Protein AF-A0A1Q7RSQ2-F1 (afdb_monomer)

Mean predicted aligned error: 10.93 Å

Sequence (248 aa):
MRLFAAVIIIVTGVPRVAAAQTRDLDSADLAYFTLHDEAPLSCLLTYFPPLFIQHGIELKSFLRSKAFRQIRERFGDVRALDAVYVRSMQLTDNNTAVALLLSAIASFDHRVVGLKVPILRLYFPLSNESEAEFDRRVENLPSKLYSDTPPGGDHDKLEHFFGSAFLTVAFETEEGADRFGIFVEKGEDAFIVGGVSDERDLRADREGQRFGMALLEDNRRMPSEFLGTEKAPQAAPPDGEPACAGVW

Radius of gyration: 22.84 Å; Cα contacts (8 Å, |Δi|>4): 304; chains: 1; bounding box: 56×96×56 Å

Solvent-accessible surface area (backbone atoms only — not comparable to full-atom values): 14196 Å² total; per-residue (Å²): 143,81,87,83,84,84,84,84,81,82,82,80,80,75,83,78,75,77,74,77,77,83,71,83,73,51,83,75,55,43,68,32,76,51,80,77,77,82,56,52,81,72,24,66,54,46,75,40,66,70,51,41,55,50,44,40,54,51,52,39,50,46,44,49,30,71,65,45,41,50,45,28,74,74,62,34,32,46,52,33,46,28,34,50,49,36,49,27,23,65,69,23,44,46,28,60,50,61,14,25,46,44,46,12,68,54,39,57,68,57,61,58,49,40,42,45,52,102,90,51,76,46,74,45,74,70,56,90,62,55,71,73,55,46,52,46,25,50,76,46,48,51,25,62,58,46,96,81,46,54,99,88,43,43,39,60,35,44,28,34,18,26,39,30,15,19,42,13,48,70,59,75,29,70,70,54,24,52,57,46,50,56,47,50,54,52,38,28,58,69,26,30,71,82,48,68,97,48,74,63,44,58,49,24,27,52,30,11,32,54,46,16,54,47,38,77,78,38,80,80,68,54,58,48,82,36,58,63,69,72,73,78,78,75,74,72,76,73,95,78,74,82,80,77,84,76,87,128

Structure (mmCIF, N/CA/C/O backbone):
data_AF-A0A1Q7RSQ2-F1
#
_entry.id   AF-A0A1Q7RSQ2-F1
#
loop_
_atom_site.group_PDB
_atom_site.id
_atom_site.type_symbol
_atom_site.label_atom_id
_atom_site.label_alt_id
_atom_site.label_comp_id
_atom_site.label_asym_id
_atom_site.label_entity_id
_atom_site.label_seq_id
_atom_site.pdbx_PDB_ins_code
_atom_site.Cartn_x
_atom_site.Cartn_y
_atom_site.Cartn_z
_atom_site.occupancy
_atom_site.B_iso_or_equiv
_atom_site.auth_seq_id
_atom_site.auth_comp_id
_atom_site.auth_asym_id
_atom_site.auth_atom_id
_atom_site.pdbx_PDB_model_num
ATOM 1 N N . MET A 1 1 ? 26.176 -71.652 10.527 1.00 42.34 1 MET A N 1
ATOM 2 C CA . MET A 1 1 ? 25.716 -70.590 11.449 1.00 42.34 1 MET A CA 1
ATOM 3 C C . MET A 1 1 ? 25.937 -69.239 10.787 1.00 42.34 1 MET A C 1
ATOM 5 O O . MET A 1 1 ? 27.081 -68.834 10.650 1.00 42.34 1 MET A O 1
ATOM 9 N N . ARG A 1 2 ? 24.880 -68.581 10.302 1.00 39.25 2 ARG A N 1
ATOM 10 C CA . ARG A 1 2 ? 24.931 -67.195 9.811 1.00 39.25 2 ARG A CA 1
ATOM 11 C C . ARG A 1 2 ? 23.845 -66.417 10.552 1.00 39.25 2 ARG A C 1
ATOM 13 O O . ARG A 1 2 ? 22.683 -66.803 10.484 1.00 39.25 2 ARG A O 1
ATOM 20 N N . LEU A 1 3 ? 24.263 -65.418 11.327 1.00 40.03 3 LEU A N 1
ATOM 21 C CA . LEU A 1 3 ? 23.390 -64.517 12.075 1.00 40.03 3 LEU A CA 1
ATOM 22 C C . LEU A 1 3 ? 22.663 -63.582 11.100 1.00 40.03 3 LEU A C 1
ATOM 24 O O . LEU A 1 3 ? 23.306 -62.946 10.268 1.00 40.03 3 LEU A O 1
ATOM 28 N N . PHE A 1 4 ? 21.342 -63.486 11.230 1.00 39.88 4 PHE A N 1
ATOM 29 C CA . PHE A 1 4 ? 20.547 -62.420 10.626 1.00 39.88 4 PHE A CA 1
ATOM 30 C C . PHE A 1 4 ? 20.538 -61.221 11.579 1.00 39.88 4 PHE A C 1
ATOM 32 O O . PHE A 1 4 ? 20.086 -61.340 12.716 1.00 39.88 4 PHE A O 1
ATOM 39 N N . ALA A 1 5 ? 21.044 -60.077 11.120 1.00 46.16 5 ALA A N 1
ATOM 40 C CA . ALA A 1 5 ? 20.872 -58.795 11.792 1.00 46.16 5 ALA A CA 1
ATOM 41 C C . ALA A 1 5 ? 19.550 -58.168 11.324 1.00 46.16 5 ALA A C 1
ATOM 43 O O . ALA A 1 5 ? 19.349 -57.962 10.127 1.00 46.16 5 ALA A O 1
ATOM 44 N N . ALA A 1 6 ? 18.645 -57.894 12.263 1.00 42.34 6 ALA A N 1
ATOM 45 C CA . ALA A 1 6 ? 17.411 -57.164 12.008 1.00 42.34 6 ALA A CA 1
ATOM 46 C C . ALA A 1 6 ? 17.695 -55.655 12.046 1.00 42.34 6 ALA A C 1
ATOM 48 O O . ALA A 1 6 ? 18.167 -55.133 13.054 1.00 42.34 6 ALA A O 1
ATOM 49 N N . VAL A 1 7 ? 17.408 -54.961 10.945 1.00 50.25 7 VAL A N 1
ATOM 50 C CA . VAL A 1 7 ? 17.436 -53.497 10.871 1.00 50.25 7 VAL A CA 1
ATOM 51 C C . VAL A 1 7 ? 16.071 -52.984 11.324 1.00 50.25 7 VAL A C 1
ATOM 53 O O . VAL A 1 7 ? 15.058 -53.255 10.682 1.00 50.25 7 VAL A O 1
ATOM 56 N N . ILE A 1 8 ? 16.040 -52.258 12.440 1.00 47.28 8 ILE A N 1
ATOM 57 C CA . ILE A 1 8 ? 14.857 -51.534 12.912 1.00 47.28 8 ILE A CA 1
ATOM 58 C C . ILE A 1 8 ? 14.874 -50.159 12.240 1.00 47.28 8 ILE A C 1
ATOM 60 O O . ILE A 1 8 ? 15.719 -49.324 12.551 1.00 47.28 8 ILE A O 1
ATOM 64 N N . ILE A 1 9 ? 13.952 -49.932 11.305 1.00 46.62 9 ILE A N 1
ATOM 65 C CA . ILE A 1 9 ? 13.715 -48.614 10.707 1.00 46.62 9 ILE A CA 1
ATOM 66 C C . ILE A 1 9 ? 12.693 -47.893 11.587 1.00 46.62 9 ILE A C 1
ATOM 68 O O . ILE A 1 9 ? 11.522 -48.268 11.625 1.00 46.62 9 ILE A O 1
ATOM 72 N N . ILE A 1 10 ? 13.138 -46.862 12.304 1.00 46.50 10 ILE A N 1
ATOM 73 C CA . ILE A 1 10 ? 12.256 -45.939 13.021 1.00 46.50 10 ILE A CA 1
ATOM 74 C C . ILE A 1 10 ? 11.812 -44.875 12.015 1.00 46.50 10 ILE A C 1
ATOM 76 O O . ILE A 1 10 ? 12.593 -44.008 11.632 1.00 46.50 10 ILE A O 1
ATOM 80 N N . VAL A 1 11 ? 10.560 -44.960 11.565 1.00 45.53 11 VAL A N 1
ATOM 81 C CA . VAL A 1 11 ? 9.927 -43.920 10.746 1.00 45.53 11 VAL A CA 1
ATOM 82 C C . VAL A 1 11 ? 9.405 -42.841 11.691 1.00 45.53 11 VAL A C 1
ATOM 84 O O . VAL A 1 11 ? 8.373 -43.016 12.336 1.00 45.53 11 VAL A O 1
ATOM 87 N N . THR A 1 12 ? 10.125 -41.727 11.806 1.00 53.28 12 THR A N 1
ATOM 88 C CA . THR A 1 12 ? 9.626 -40.533 12.492 1.00 53.28 12 THR A CA 1
ATOM 89 C C . THR A 1 12 ? 8.638 -39.816 11.571 1.00 53.28 12 THR A C 1
ATOM 91 O O . THR A 1 12 ? 8.997 -39.267 10.532 1.00 53.28 12 THR A O 1
ATOM 94 N N . GLY A 1 13 ? 7.354 -39.867 11.927 1.00 40.44 13 GLY A N 1
ATOM 95 C CA . GLY A 1 13 ? 6.306 -39.130 11.228 1.00 40.44 13 GLY A CA 1
ATOM 96 C C . GLY A 1 13 ? 6.484 -37.630 11.439 1.00 40.44 13 GLY A C 1
ATOM 97 O O . GLY A 1 13 ? 6.289 -37.132 12.545 1.00 40.44 13 GLY A O 1
ATOM 98 N N . VAL A 1 14 ? 6.845 -36.908 10.380 1.00 49.59 14 VAL A N 1
ATOM 99 C CA . VAL A 1 14 ? 6.772 -35.444 10.351 1.00 49.59 14 VAL A CA 1
ATOM 100 C C . VAL A 1 14 ? 5.289 -35.050 10.412 1.00 49.59 14 VAL A C 1
ATOM 102 O O . VAL A 1 14 ? 4.500 -35.576 9.619 1.00 49.59 14 VAL A O 1
ATOM 105 N N . PRO A 1 15 ? 4.866 -34.161 11.329 1.00 44.19 15 PRO A N 1
ATOM 106 C CA . PRO A 1 15 ? 3.489 -33.696 11.365 1.00 44.19 15 PRO A CA 1
ATOM 107 C C . PRO A 1 15 ? 3.162 -32.974 10.055 1.00 44.19 15 PRO A C 1
ATOM 109 O O . PRO A 1 15 ? 3.817 -32.012 9.659 1.00 44.19 15 PRO A O 1
ATOM 112 N N . ARG A 1 16 ? 2.134 -33.479 9.369 1.00 44.44 16 ARG A N 1
ATOM 113 C CA . ARG A 1 16 ? 1.540 -32.871 8.180 1.00 44.44 16 ARG A CA 1
ATOM 114 C C . ARG A 1 16 ? 0.996 -31.500 8.587 1.00 44.44 16 ARG A C 1
ATOM 116 O O . ARG A 1 16 ? -0.013 -31.428 9.285 1.00 44.44 16 ARG A O 1
ATOM 123 N N . VAL A 1 17 ? 1.662 -30.426 8.164 1.00 44.47 17 VAL A N 1
ATOM 124 C CA . VAL A 1 17 ? 1.069 -29.083 8.162 1.00 44.47 17 VAL A CA 1
ATOM 125 C C . VAL A 1 17 ? -0.227 -29.194 7.363 1.00 44.47 17 VAL A C 1
ATOM 127 O O . VAL A 1 17 ? -0.220 -29.680 6.230 1.00 44.47 17 VAL A O 1
ATOM 130 N N . ALA A 1 18 ? -1.352 -28.860 7.995 1.00 41.47 18 ALA A N 1
ATOM 131 C CA . ALA A 1 18 ? -2.656 -28.909 7.357 1.00 41.47 18 ALA A CA 1
ATOM 132 C C . ALA A 1 18 ? -2.613 -28.024 6.106 1.00 41.47 18 ALA A C 1
ATOM 134 O O . ALA A 1 18 ? -2.396 -26.819 6.208 1.00 41.47 18 ALA A O 1
ATOM 135 N N . ALA A 1 19 ? -2.782 -28.632 4.931 1.00 42.75 19 ALA A N 1
ATOM 136 C CA . ALA A 1 19 ? -2.950 -27.891 3.693 1.00 42.75 19 ALA A CA 1
ATOM 137 C C . ALA A 1 19 ? -4.135 -26.939 3.882 1.00 42.75 19 ALA A C 1
ATOM 139 O O . ALA A 1 19 ? -5.246 -27.389 4.184 1.00 42.75 19 ALA A O 1
ATOM 140 N N . ALA A 1 20 ? -3.884 -25.635 3.763 1.00 46.88 20 ALA A N 1
ATOM 141 C CA . ALA A 1 20 ? -4.936 -24.636 3.723 1.00 46.88 20 ALA A CA 1
ATOM 142 C C . ALA A 1 20 ? -5.935 -25.071 2.645 1.00 46.88 20 ALA A C 1
ATOM 144 O O . ALA A 1 20 ? -5.564 -25.252 1.486 1.00 46.88 20 ALA A O 1
ATOM 145 N N . GLN A 1 21 ? -7.180 -25.334 3.047 1.00 44.31 21 GLN A N 1
ATOM 146 C CA . GLN A 1 21 ? -8.243 -25.685 2.116 1.00 44.31 21 GLN A CA 1
ATOM 147 C C . GLN A 1 21 ? -8.338 -24.570 1.075 1.00 44.31 21 GLN A C 1
ATOM 149 O O . GLN A 1 21 ? -8.711 -23.444 1.410 1.00 44.31 21 GLN A O 1
ATOM 154 N N . THR A 1 22 ? -8.008 -24.877 -0.177 1.00 48.53 22 THR A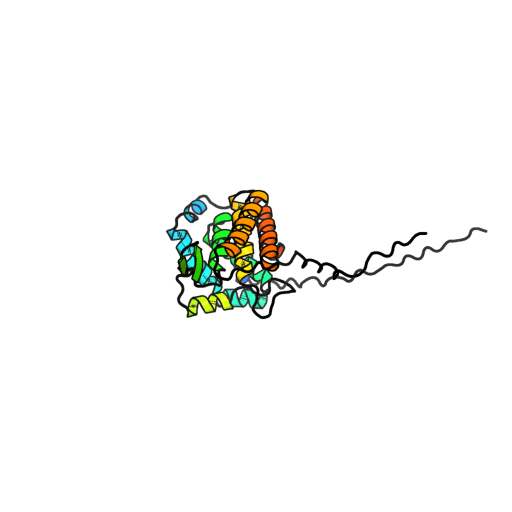 N 1
ATOM 155 C CA . THR A 1 22 ? -8.313 -24.023 -1.323 1.00 48.53 22 THR A CA 1
ATOM 156 C C . THR A 1 22 ? -9.829 -23.964 -1.446 1.00 48.53 22 THR A C 1
ATOM 158 O O . THR A 1 22 ? -10.450 -24.822 -2.064 1.00 48.53 22 THR A O 1
ATOM 161 N N . ARG A 1 23 ? -10.445 -23.007 -0.748 1.00 61.47 23 ARG A N 1
ATOM 162 C CA . ARG A 1 23 ? -11.847 -22.645 -0.952 1.00 61.47 23 ARG A CA 1
ATOM 163 C C . ARG A 1 23 ? -11.957 -22.061 -2.359 1.00 61.47 23 ARG A C 1
ATOM 165 O O . ARG A 1 23 ? -11.205 -21.139 -2.676 1.00 61.47 23 ARG A O 1
ATOM 172 N N . ASP A 1 24 ? -12.852 -22.616 -3.173 1.00 67.44 24 ASP A N 1
ATOM 173 C CA . ASP A 1 24 ? -13.095 -22.149 -4.540 1.00 67.44 24 ASP A CA 1
ATOM 174 C C . ASP A 1 24 ? -13.429 -20.650 -4.534 1.00 67.44 24 ASP A C 1
ATOM 176 O O . ASP A 1 24 ? -14.301 -20.201 -3.786 1.00 67.44 24 ASP A O 1
ATOM 180 N N . LEU A 1 25 ? -12.698 -19.875 -5.341 1.00 71.69 25 LEU A N 1
ATOM 181 C CA . LEU A 1 25 ? -12.964 -18.454 -5.559 1.00 71.69 25 LEU A CA 1
ATOM 182 C C . LEU A 1 25 ? -14.273 -18.320 -6.343 1.00 71.69 25 LEU A C 1
ATOM 184 O O . LEU A 1 25 ? -14.446 -18.981 -7.369 1.00 71.69 25 LEU A O 1
ATOM 188 N N . ASP A 1 26 ? -15.189 -17.462 -5.889 1.00 79.50 26 ASP A N 1
ATOM 189 C CA . ASP A 1 26 ? -16.332 -17.099 -6.725 1.00 79.50 26 ASP A CA 1
ATOM 190 C C . ASP A 1 26 ? -15.878 -16.200 -7.896 1.00 79.50 26 ASP A C 1
ATOM 192 O O . ASP A 1 26 ? -14.771 -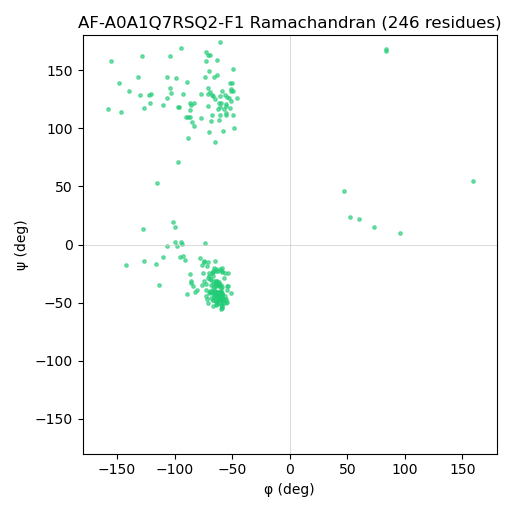15.654 -7.909 1.00 79.50 26 ASP A O 1
ATOM 196 N N . SER A 1 27 ? -16.714 -16.063 -8.929 1.00 75.62 27 SER A N 1
ATOM 197 C CA . SER A 1 27 ? -16.350 -15.300 -10.131 1.00 75.62 27 SER A CA 1
ATOM 198 C C . SER A 1 27 ? -16.116 -13.809 -9.866 1.00 75.62 27 SER A C 1
ATOM 200 O O . SER A 1 27 ? -15.458 -13.156 -10.671 1.00 75.62 27 SER A O 1
ATOM 202 N N . ALA A 1 28 ? -16.678 -13.258 -8.785 1.00 80.25 28 ALA A N 1
ATOM 203 C CA . ALA A 1 28 ? -16.486 -11.860 -8.417 1.00 80.25 28 ALA A CA 1
ATOM 204 C C . ALA A 1 28 ? -15.143 -11.661 -7.699 1.00 80.25 28 ALA A C 1
ATOM 206 O O . ALA A 1 28 ? -14.438 -10.697 -7.984 1.00 80.25 28 ALA A O 1
ATOM 207 N N . ASP A 1 29 ? -14.756 -12.605 -6.840 1.00 84.19 29 ASP A N 1
ATOM 208 C CA . ASP A 1 29 ? -13.462 -12.626 -6.161 1.00 84.19 29 ASP A CA 1
ATOM 209 C C . ASP A 1 29 ? -12.312 -12.839 -7.148 1.00 84.19 29 ASP A C 1
ATOM 211 O O . ASP A 1 29 ? -11.257 -12.227 -7.003 1.00 84.19 29 ASP A O 1
ATOM 215 N N . LEU A 1 30 ? -12.510 -13.668 -8.181 1.00 84.50 30 LEU A N 1
ATOM 216 C CA . LEU A 1 30 ? -11.468 -13.998 -9.160 1.00 84.50 30 LEU A CA 1
ATOM 217 C C . LEU A 1 30 ? -10.841 -12.745 -9.798 1.00 84.50 30 LEU A C 1
ATOM 219 O O . LEU A 1 30 ? -9.633 -12.706 -10.032 1.00 84.50 30 LEU A O 1
ATOM 223 N N . ALA A 1 31 ? -11.644 -11.702 -10.025 1.00 86.81 31 ALA A N 1
ATOM 224 C CA . ALA A 1 31 ? -11.189 -10.432 -10.585 1.00 86.81 31 ALA A CA 1
ATOM 225 C C . ALA A 1 31 ? -10.196 -9.682 -9.678 1.00 86.81 31 ALA A C 1
ATOM 227 O O . ALA A 1 31 ? -9.439 -8.850 -10.167 1.00 86.81 31 ALA A O 1
ATOM 228 N N . TYR A 1 32 ? -10.174 -9.971 -8.376 1.00 88.44 32 TYR A N 1
ATOM 229 C CA . TYR A 1 32 ? -9.256 -9.372 -7.404 1.00 88.44 32 TYR A CA 1
ATOM 230 C C . TYR A 1 32 ? -8.032 -10.243 -7.108 1.00 88.44 32 TYR A C 1
ATOM 232 O O . TYR A 1 32 ? -7.168 -9.833 -6.347 1.00 88.44 32 TYR A O 1
ATOM 240 N N . PHE A 1 33 ? -7.939 -11.426 -7.714 1.00 89.62 33 PHE A N 1
ATOM 241 C CA . PHE A 1 33 ? -6.816 -12.352 -7.527 1.00 89.62 33 PHE A CA 1
ATOM 242 C C . PHE A 1 33 ? -6.188 -12.795 -8.851 1.00 89.62 33 PHE A C 1
ATOM 244 O O . PHE A 1 33 ? -5.410 -13.745 -8.882 1.00 89.62 33 PHE A O 1
ATOM 251 N N . THR A 1 34 ? -6.526 -12.115 -9.947 1.00 87.25 34 THR A N 1
ATOM 252 C CA . THR A 1 34 ? -6.003 -12.409 -11.282 1.00 87.25 34 THR A CA 1
ATOM 253 C C . THR A 1 34 ? -5.303 -11.179 -11.834 1.00 87.25 34 THR A C 1
ATOM 255 O O . THR A 1 34 ? -5.918 -10.123 -11.979 1.00 87.25 34 THR A O 1
ATOM 258 N N . LEU A 1 35 ? -4.022 -11.329 -12.164 1.00 87.44 35 LEU A N 1
ATOM 259 C CA . LEU A 1 35 ? -3.262 -10.337 -12.918 1.00 87.44 35 LEU A CA 1
ATOM 260 C C . LEU A 1 35 ? -3.406 -10.623 -14.415 1.00 87.44 35 LEU A C 1
ATOM 262 O O . LEU A 1 35 ? -3.420 -11.779 -14.843 1.00 87.44 35 LEU A O 1
ATOM 266 N N . HIS A 1 36 ? -3.551 -9.560 -15.199 1.00 78.06 36 HIS A N 1
ATOM 267 C CA . HIS A 1 36 ? -3.644 -9.638 -16.655 1.00 78.06 36 HIS A CA 1
ATOM 268 C C . HIS A 1 36 ? -2.265 -9.440 -17.306 1.00 78.06 36 HIS A C 1
ATOM 270 O O . HIS A 1 36 ? -1.306 -9.086 -16.624 1.00 78.06 36 HIS A O 1
ATOM 276 N N . ASP A 1 37 ? -2.171 -9.718 -18.610 1.00 70.81 37 ASP A N 1
ATOM 277 C CA . ASP A 1 37 ? -0.918 -9.720 -19.383 1.00 70.81 37 ASP A CA 1
ATOM 278 C C . ASP A 1 37 ? -0.186 -8.363 -19.421 1.00 70.81 37 ASP A C 1
ATOM 280 O O . ASP A 1 37 ? -0.669 -7.356 -18.909 1.00 70.81 37 ASP A O 1
ATOM 284 N N . GLU A 1 38 ? 1.015 -8.358 -20.008 1.00 75.44 38 GLU A N 1
ATOM 285 C CA . GLU A 1 38 ? 2.019 -7.293 -19.890 1.00 75.44 38 GLU A CA 1
ATOM 286 C C . GLU A 1 38 ? 1.522 -5.862 -20.138 1.00 75.44 38 GLU A C 1
ATOM 288 O O . GLU A 1 38 ? 0.591 -5.610 -20.905 1.00 75.44 38 GLU A O 1
ATOM 293 N N . ALA A 1 39 ? 2.195 -4.910 -19.484 1.00 82.50 39 ALA A N 1
ATOM 294 C CA . ALA A 1 39 ? 1.818 -3.506 -19.485 1.00 82.50 39 ALA A CA 1
ATOM 295 C C . ALA A 1 39 ? 1.834 -2.908 -20.909 1.00 82.50 39 ALA A C 1
ATOM 297 O O . ALA A 1 39 ? 2.890 -2.858 -21.549 1.00 82.50 39 ALA A O 1
ATOM 298 N N . PRO A 1 40 ? 0.692 -2.419 -21.428 1.00 88.44 40 PRO A N 1
ATOM 299 C CA . PRO A 1 40 ? 0.657 -1.705 -22.699 1.00 88.44 40 PRO A CA 1
ATOM 300 C C . PRO A 1 40 ? 1.344 -0.338 -22.580 1.00 88.44 40 PRO A C 1
ATOM 302 O O . PRO A 1 40 ? 1.467 0.218 -21.496 1.00 88.44 40 PRO A O 1
ATOM 305 N N . LEU A 1 41 ? 1.696 0.291 -23.707 1.00 85.19 41 LEU A N 1
ATOM 306 C CA . LEU A 1 41 ? 2.277 1.647 -23.707 1.00 85.19 41 LEU A CA 1
ATOM 307 C C . LEU A 1 41 ? 1.368 2.716 -23.064 1.00 85.19 41 LEU A C 1
ATOM 309 O O . LEU A 1 41 ? 1.868 3.768 -22.664 1.00 85.19 41 LEU A O 1
ATOM 313 N N . SER A 1 42 ? 0.054 2.471 -22.945 1.00 86.31 42 SER A N 1
ATOM 314 C CA . SER A 1 42 ? -0.862 3.363 -22.217 1.00 86.31 42 SER A CA 1
ATOM 315 C C . SER A 1 42 ? -0.513 3.482 -20.735 1.00 86.31 42 SER A C 1
ATOM 317 O O . SER A 1 42 ? -0.796 4.520 -20.140 1.00 86.31 42 SER A O 1
ATOM 319 N N . CYS A 1 43 ? 0.195 2.501 -20.168 1.00 87.44 43 CYS A N 1
ATOM 320 C CA . CYS A 1 43 ? 0.663 2.524 -18.789 1.00 87.44 43 CYS A CA 1
ATOM 321 C C . CYS A 1 43 ? 1.606 3.708 -18.503 1.00 87.44 43 CYS A C 1
ATOM 323 O O . CYS A 1 43 ? 1.714 4.156 -17.368 1.00 87.44 43 CYS A O 1
ATOM 325 N N . LEU A 1 44 ? 2.242 4.305 -19.520 1.00 85.50 44 LEU A N 1
ATOM 326 C CA . LEU A 1 44 ? 3.057 5.513 -19.346 1.00 85.50 44 LEU A CA 1
ATOM 327 C C . LEU A 1 44 ? 2.219 6.737 -18.953 1.00 85.50 44 LEU A C 1
ATOM 329 O O . LEU A 1 44 ? 2.730 7.667 -18.328 1.00 85.50 44 LEU A O 1
ATOM 333 N N . LEU A 1 45 ? 0.923 6.741 -19.278 1.00 88.00 45 LEU A N 1
ATOM 334 C CA . LEU A 1 45 ? 0.014 7.812 -18.877 1.00 88.00 45 LEU A CA 1
ATOM 335 C C . LEU A 1 45 ? -0.178 7.851 -17.358 1.00 88.00 45 LEU A C 1
ATOM 337 O O . LEU A 1 45 ? -0.520 8.900 -16.824 1.00 88.00 45 LEU A O 1
ATOM 341 N N . THR A 1 46 ? 0.097 6.766 -16.634 1.00 87.38 46 THR A N 1
ATOM 342 C CA . THR A 1 46 ? -0.093 6.719 -15.177 1.00 87.38 46 THR A CA 1
ATOM 343 C C . THR A 1 46 ? 0.926 7.557 -14.410 1.00 87.38 46 THR A C 1
ATOM 345 O O . THR A 1 46 ? 0.696 7.866 -13.245 1.00 87.38 46 THR A O 1
ATOM 348 N N . TYR A 1 47 ? 2.019 7.981 -15.053 1.00 85.81 47 TYR A N 1
ATOM 349 C CA . TYR A 1 47 ? 2.931 8.989 -14.503 1.00 85.81 47 TYR A CA 1
ATOM 350 C C . TYR A 1 47 ? 2.349 10.408 -14.555 1.00 85.81 47 TYR A C 1
ATOM 352 O O . TYR A 1 47 ? 2.878 11.317 -13.916 1.00 85.81 47 TYR A O 1
ATOM 360 N N . PHE A 1 48 ? 1.268 10.629 -15.312 1.00 91.19 48 PHE A N 1
ATOM 361 C CA . PHE A 1 48 ? 0.615 11.927 -15.380 1.00 91.19 48 PHE A CA 1
ATOM 362 C C . PHE A 1 48 ? -0.104 12.216 -14.049 1.00 91.19 48 PHE A C 1
ATOM 364 O O . PHE A 1 48 ? -1.025 11.476 -13.688 1.00 91.19 48 PHE A O 1
ATOM 371 N N . PRO A 1 49 ? 0.253 13.293 -13.316 1.00 90.12 49 PRO A N 1
ATOM 372 C CA . PRO A 1 49 ? -0.219 13.490 -11.944 1.00 90.12 49 PRO A CA 1
ATOM 373 C C . PRO A 1 49 ? -1.747 13.457 -11.761 1.00 90.12 49 PRO A C 1
ATOM 375 O O . PRO A 1 49 ? -2.202 12.860 -10.787 1.00 90.12 49 PRO A O 1
ATOM 378 N N . PRO A 1 50 ? -2.571 14.017 -12.671 1.00 92.81 50 PRO A N 1
ATOM 379 C CA . PRO A 1 50 ? -4.025 13.900 -12.562 1.00 92.81 50 PRO A CA 1
ATOM 380 C C . PRO A 1 50 ? -4.545 12.457 -12.571 1.00 92.81 50 PRO A C 1
ATOM 382 O O . PRO A 1 50 ? -5.441 12.146 -11.789 1.00 92.81 50 PRO A O 1
ATOM 385 N N . LEU A 1 51 ? -3.973 11.576 -13.402 1.00 91.94 51 LEU A N 1
ATOM 386 C CA . LEU A 1 51 ? -4.367 10.164 -13.446 1.00 91.94 51 LEU A CA 1
ATOM 387 C C . LEU A 1 51 ? -3.927 9.438 -12.177 1.00 91.94 51 LEU A C 1
ATOM 389 O O . LEU A 1 51 ? -4.719 8.713 -11.587 1.00 91.94 51 LEU A O 1
ATOM 393 N N . PHE A 1 52 ? -2.717 9.712 -11.686 1.00 92.00 52 PHE A N 1
ATOM 394 C CA . PHE A 1 52 ? -2.257 9.175 -10.406 1.00 92.00 52 PHE A CA 1
ATOM 395 C C . PHE A 1 52 ? -3.186 9.562 -9.241 1.00 92.00 52 PHE A C 1
ATOM 397 O O . PHE A 1 52 ? -3.590 8.710 -8.450 1.00 92.00 52 PHE A O 1
ATOM 404 N N . ILE A 1 53 ? -3.585 10.838 -9.159 1.00 92.44 53 ILE A N 1
ATOM 405 C CA . ILE A 1 53 ? -4.518 11.330 -8.132 1.00 92.44 53 ILE A CA 1
ATOM 406 C C . ILE A 1 53 ? -5.883 10.648 -8.265 1.00 92.44 53 ILE A C 1
ATOM 408 O O . ILE A 1 53 ? -6.451 10.216 -7.259 1.00 92.44 53 ILE A O 1
ATOM 412 N N . GLN A 1 54 ? -6.407 10.534 -9.488 1.00 95.31 54 GLN A N 1
ATOM 413 C CA . GLN A 1 54 ? -7.673 9.853 -9.747 1.00 95.31 54 GLN A CA 1
ATOM 414 C C . GLN A 1 54 ? -7.613 8.388 -9.298 1.00 95.31 54 GLN A C 1
ATOM 416 O O . GLN A 1 54 ? -8.468 7.952 -8.528 1.00 95.31 54 GLN A O 1
ATOM 421 N N . HIS A 1 55 ? -6.581 7.647 -9.704 1.00 96.38 55 HIS A N 1
ATOM 422 C CA . HIS A 1 55 ? -6.401 6.251 -9.305 1.00 96.38 55 HIS A CA 1
ATOM 423 C C . HIS A 1 55 ? -6.257 6.117 -7.785 1.00 96.38 55 HIS A C 1
ATOM 425 O O . HIS A 1 55 ? -6.781 5.171 -7.202 1.00 96.38 55 HIS A O 1
ATOM 431 N N . GLY A 1 56 ? -5.634 7.093 -7.117 1.00 95.75 56 GLY A N 1
ATOM 432 C CA . GLY A 1 56 ? -5.542 7.129 -5.657 1.00 95.75 56 GLY A CA 1
ATOM 433 C C . GLY A 1 56 ? -6.912 7.250 -4.996 1.00 95.75 56 GLY A C 1
ATOM 434 O O . GLY A 1 56 ? -7.212 6.532 -4.042 1.00 95.75 56 GLY A O 1
ATOM 435 N N . ILE A 1 57 ? -7.781 8.112 -5.527 1.00 95.75 57 ILE A N 1
ATOM 436 C CA . ILE A 1 57 ? -9.168 8.246 -5.061 1.00 95.75 57 ILE A CA 1
ATOM 437 C C . ILE A 1 57 ? -9.943 6.940 -5.288 1.00 95.75 57 ILE A C 1
ATOM 439 O O . ILE A 1 57 ? -10.666 6.492 -4.393 1.00 95.75 57 ILE A O 1
ATOM 443 N N . GLU A 1 58 ? -9.779 6.313 -6.455 1.00 97.75 58 GLU A N 1
ATOM 444 C CA . GLU A 1 58 ? -10.450 5.060 -6.811 1.00 97.75 58 GLU A CA 1
ATOM 445 C C . GLU A 1 58 ? -10.001 3.882 -5.937 1.00 97.75 58 GLU A C 1
ATOM 447 O O . GLU A 1 58 ? -10.849 3.146 -5.424 1.00 97.75 58 GLU A O 1
ATOM 452 N N . LEU A 1 59 ? -8.697 3.730 -5.695 1.00 98.19 59 LEU A N 1
ATOM 453 C CA . LEU A 1 59 ? -8.165 2.677 -4.833 1.00 98.19 59 LEU A CA 1
ATOM 454 C C . LEU A 1 59 ? -8.610 2.869 -3.381 1.00 98.19 59 LEU A C 1
ATOM 456 O O . LEU A 1 59 ? -9.111 1.933 -2.759 1.00 98.19 59 LEU A O 1
ATOM 460 N N . LYS A 1 60 ? -8.532 4.094 -2.847 1.00 97.69 60 LYS A N 1
ATOM 461 C CA . LYS A 1 60 ? -9.051 4.392 -1.504 1.00 97.69 60 LYS A CA 1
ATOM 462 C C . LYS A 1 60 ? -10.558 4.112 -1.407 1.00 97.69 60 LYS A C 1
ATOM 464 O O . LYS A 1 60 ? -11.024 3.590 -0.397 1.00 97.69 60 LYS A O 1
ATOM 469 N N . SER A 1 61 ? -11.327 4.388 -2.464 1.00 97.94 61 SER A N 1
ATOM 470 C CA . SER A 1 61 ? -12.754 4.031 -2.539 1.00 97.94 61 SER A CA 1
ATOM 471 C C . SER A 1 61 ? -12.985 2.521 -2.484 1.00 97.94 61 SER A C 1
ATOM 473 O O . SER A 1 61 ? -13.863 2.058 -1.751 1.00 97.94 61 SER A O 1
ATOM 475 N N . PHE A 1 62 ? -12.159 1.744 -3.188 1.00 98.19 62 PHE A N 1
ATOM 476 C CA . PHE A 1 62 ? -12.176 0.287 -3.106 1.00 98.19 62 PHE A CA 1
ATOM 477 C C . PHE A 1 62 ? -11.885 -0.211 -1.684 1.00 98.19 62 PHE A C 1
ATOM 479 O O . PHE A 1 62 ? -12.672 -1.000 -1.162 1.00 98.19 62 PHE A O 1
ATOM 486 N N . LEU A 1 63 ? -10.853 0.308 -1.014 1.00 98.25 63 LEU A N 1
ATOM 487 C CA . LEU A 1 63 ? -10.507 -0.070 0.364 1.00 98.25 63 LEU A CA 1
ATOM 488 C C . LEU A 1 63 ? -11.646 0.225 1.363 1.00 98.25 63 LEU A C 1
ATOM 490 O O . LEU A 1 63 ? -11.917 -0.557 2.274 1.00 98.25 63 LEU A O 1
ATOM 494 N N . ARG A 1 64 ? -12.406 1.308 1.160 1.00 97.81 64 ARG A N 1
ATOM 495 C CA . ARG A 1 64 ? -13.603 1.638 1.966 1.00 97.81 64 ARG A CA 1
ATOM 496 C C . ARG A 1 64 ? -14.822 0.764 1.659 1.00 97.81 64 ARG A C 1
ATOM 498 O O . ARG A 1 64 ? -15.810 0.799 2.400 1.00 97.81 64 ARG A O 1
ATOM 505 N N . SER A 1 65 ? -14.808 0.036 0.547 1.00 97.81 65 SER A N 1
ATOM 506 C CA . SER A 1 65 ? -15.988 -0.647 0.025 1.00 97.81 65 SER A CA 1
ATOM 507 C C . SER A 1 65 ? -16.380 -1.877 0.849 1.00 97.81 65 SER A C 1
ATOM 509 O O . SER A 1 65 ? -15.573 -2.503 1.538 1.00 97.81 65 SER A O 1
ATOM 511 N N . LYS A 1 66 ? -17.654 -2.273 0.732 1.00 97.00 66 LYS A N 1
ATOM 512 C CA . LYS A 1 66 ? -18.137 -3.548 1.286 1.00 97.00 66 LYS A CA 1
ATOM 513 C C . LYS A 1 66 ? -17.472 -4.753 0.618 1.00 97.00 66 LYS A C 1
ATOM 515 O O . LYS A 1 66 ? -17.280 -5.758 1.289 1.00 97.00 66 LYS A O 1
ATOM 520 N N . ALA A 1 67 ? -17.124 -4.643 -0.666 1.00 96.31 67 ALA A N 1
ATOM 521 C CA . ALA A 1 67 ? -16.473 -5.714 -1.412 1.00 96.31 67 ALA A CA 1
ATOM 522 C C . ALA A 1 67 ? -15.098 -6.034 -0.812 1.00 96.31 67 ALA A C 1
ATOM 524 O O . ALA A 1 67 ? -14.841 -7.177 -0.453 1.00 96.31 67 ALA A O 1
ATOM 525 N N . PHE A 1 68 ? -14.259 -5.018 -0.585 1.00 97.44 68 PHE A N 1
ATOM 526 C CA . PHE A 1 68 ? -12.949 -5.233 0.033 1.00 97.44 68 PHE A CA 1
ATOM 527 C C . PHE A 1 68 ? -13.055 -5.784 1.459 1.00 97.44 68 PHE A C 1
ATOM 529 O O . PHE A 1 68 ? -12.352 -6.727 1.818 1.00 97.44 68 PHE A O 1
ATOM 536 N N . ARG A 1 69 ? -14.004 -5.276 2.257 1.00 97.50 69 ARG A N 1
ATOM 537 C CA . ARG A 1 69 ? -14.281 -5.833 3.589 1.00 97.50 69 ARG A CA 1
ATOM 538 C C . ARG A 1 69 ? -14.616 -7.327 3.529 1.00 97.50 69 ARG A C 1
ATOM 540 O O . ARG A 1 69 ? -14.091 -8.091 4.330 1.00 97.50 69 ARG A O 1
ATOM 547 N N . GLN A 1 70 ? -15.453 -7.741 2.578 1.00 96.38 70 GLN A N 1
ATOM 548 C CA . GLN A 1 70 ? -15.823 -9.147 2.394 1.00 96.38 70 GLN A CA 1
ATOM 549 C C . GLN A 1 70 ? -14.630 -10.007 1.968 1.00 96.38 70 GLN A C 1
ATOM 551 O O . GLN A 1 70 ? -14.487 -11.118 2.474 1.00 96.38 70 GLN A O 1
ATOM 556 N N . ILE A 1 71 ? -13.757 -9.492 1.096 1.00 96.12 71 ILE A N 1
ATOM 557 C CA . ILE A 1 71 ? -12.498 -10.154 0.724 1.00 96.12 71 ILE A CA 1
ATOM 558 C C . ILE A 1 71 ? -11.647 -10.387 1.979 1.00 96.12 71 ILE A C 1
ATOM 560 O O . ILE A 1 71 ? -11.251 -11.520 2.250 1.00 96.12 71 ILE A O 1
ATOM 564 N N . ARG A 1 72 ? -11.440 -9.347 2.796 1.00 96.50 72 ARG A N 1
ATOM 565 C CA . ARG A 1 72 ? -10.669 -9.432 4.045 1.00 96.50 72 ARG A CA 1
ATOM 566 C C . ARG A 1 72 ? -11.262 -10.432 5.038 1.00 96.50 72 ARG A C 1
ATOM 568 O O . ARG A 1 72 ? -10.552 -11.289 5.549 1.00 96.50 72 ARG A O 1
ATOM 575 N N . GLU A 1 73 ? -12.571 -10.378 5.273 1.00 95.81 73 GLU A N 1
ATOM 576 C CA . GLU A 1 73 ? -13.266 -11.311 6.173 1.00 95.81 73 GLU A CA 1
ATOM 577 C C . GLU A 1 73 ? -13.187 -12.769 5.687 1.00 95.81 73 GLU A C 1
ATOM 579 O O . GLU A 1 73 ? -13.108 -13.694 6.497 1.00 95.81 73 GLU A O 1
ATOM 584 N N . ARG A 1 74 ? -13.207 -12.986 4.367 1.00 95.00 74 ARG A N 1
ATOM 585 C CA . ARG A 1 74 ? -13.224 -14.321 3.756 1.00 95.00 74 ARG A CA 1
ATOM 586 C C . ARG A 1 74 ? -11.842 -14.957 3.665 1.00 95.00 74 ARG A C 1
ATOM 588 O O . ARG A 1 74 ? -11.721 -16.166 3.878 1.00 95.00 74 ARG A O 1
ATOM 595 N N . PHE A 1 75 ? -10.832 -14.167 3.314 1.00 94.94 75 PHE A N 1
ATOM 596 C CA . PHE A 1 75 ? -9.495 -14.648 2.967 1.00 94.94 75 PHE A CA 1
ATOM 597 C C . PHE A 1 75 ? -8.420 -14.299 3.999 1.00 94.94 75 PHE A C 1
ATOM 599 O O . PHE A 1 75 ? -7.328 -14.862 3.942 1.00 94.94 75 PHE A O 1
ATOM 606 N N . GLY A 1 76 ? -8.744 -13.439 4.962 1.00 95.88 76 GLY A N 1
ATOM 607 C CA . GLY A 1 76 ? -7.803 -12.927 5.947 1.00 95.88 76 GLY A CA 1
ATOM 608 C C . GLY A 1 76 ? -6.994 -11.744 5.424 1.00 95.88 76 GLY A C 1
ATOM 609 O O . GLY A 1 76 ? -6.955 -11.460 4.227 1.00 95.88 76 GLY A O 1
ATOM 610 N N . ASP A 1 77 ? -6.338 -11.064 6.358 1.00 96.44 77 ASP A N 1
ATOM 611 C CA . ASP A 1 77 ? -5.643 -9.801 6.111 1.00 96.44 77 ASP A CA 1
ATOM 612 C C . ASP A 1 77 ? -4.497 -9.964 5.115 1.00 96.44 77 ASP A C 1
ATOM 614 O O . ASP A 1 77 ? -4.492 -9.279 4.100 1.00 96.44 77 ASP A O 1
ATOM 618 N N . VAL A 1 78 ? -3.607 -10.938 5.330 1.00 95.69 78 VAL A N 1
ATOM 619 C CA . VAL A 1 78 ? -2.453 -11.191 4.449 1.00 95.69 78 VAL A CA 1
ATOM 620 C C . VAL A 1 78 ? -2.878 -11.401 2.994 1.00 95.69 78 VAL A C 1
ATOM 622 O O . VAL A 1 78 ? -2.336 -10.778 2.089 1.00 95.69 78 VAL A O 1
ATOM 625 N N . ARG A 1 79 ? -3.896 -12.234 2.750 1.00 95.44 79 ARG A N 1
ATOM 626 C CA . ARG A 1 79 ? -4.367 -12.508 1.385 1.00 95.44 79 ARG A CA 1
ATOM 627 C C . ARG A 1 79 ? -5.176 -11.347 0.805 1.00 95.44 79 ARG A C 1
ATOM 629 O O . ARG A 1 79 ? -5.228 -11.187 -0.407 1.00 95.44 79 ARG A O 1
ATOM 636 N N . ALA A 1 80 ? -5.787 -10.505 1.636 1.00 96.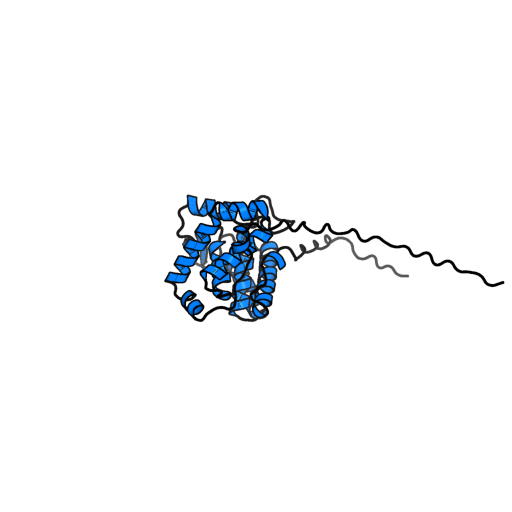94 80 ALA A N 1
ATOM 637 C CA . ALA A 1 80 ? -6.461 -9.302 1.160 1.00 96.94 80 ALA A CA 1
ATOM 638 C C . ALA A 1 80 ? -5.487 -8.270 0.564 1.00 96.94 80 ALA A C 1
ATOM 640 O O . ALA A 1 80 ? -5.920 -7.482 -0.277 1.00 96.94 80 ALA A O 1
ATOM 641 N N . LEU A 1 81 ? -4.192 -8.291 0.921 1.00 96.88 81 LEU A N 1
ATOM 642 C CA . LEU A 1 81 ? -3.185 -7.439 0.268 1.00 96.88 81 LEU A CA 1
ATOM 643 C C . LEU A 1 81 ? -3.063 -7.738 -1.229 1.00 96.88 81 LEU A C 1
ATOM 645 O O . LEU A 1 81 ? -2.872 -6.807 -2.010 1.00 96.88 81 LEU A O 1
ATOM 649 N N . ASP A 1 82 ? -3.230 -8.995 -1.645 1.00 97.75 82 ASP A N 1
ATOM 650 C CA . ASP A 1 82 ? -3.201 -9.362 -3.065 1.00 97.75 82 ASP A CA 1
ATOM 651 C C . ASP A 1 82 ? -4.292 -8.616 -3.834 1.00 97.75 82 ASP A C 1
ATOM 653 O O . ASP A 1 82 ? -4.037 -8.082 -4.908 1.00 97.75 82 ASP A O 1
ATOM 657 N N . ALA A 1 83 ? -5.486 -8.483 -3.247 1.00 97.81 83 ALA A N 1
ATOM 658 C CA . ALA A 1 83 ? -6.584 -7.730 -3.844 1.00 97.81 83 ALA A CA 1
ATOM 659 C C . ALA A 1 83 ? -6.291 -6.228 -3.939 1.00 97.81 83 ALA A C 1
ATOM 661 O O . ALA A 1 83 ? -6.720 -5.585 -4.899 1.00 97.81 83 ALA A O 1
ATOM 662 N N . VAL A 1 84 ? -5.551 -5.664 -2.977 1.00 98.31 84 VAL A N 1
ATOM 663 C CA . VAL A 1 84 ? -5.065 -4.277 -3.059 1.00 98.31 84 VAL A CA 1
ATOM 664 C C . VAL A 1 84 ? -4.107 -4.138 -4.236 1.00 98.31 84 VAL A C 1
ATOM 666 O O . VAL A 1 84 ? -4.326 -3.291 -5.099 1.00 98.31 84 VAL A O 1
ATOM 669 N N . TYR A 1 85 ? -3.096 -5.003 -4.309 1.00 98.19 85 TYR A N 1
ATOM 670 C CA . TYR A 1 85 ? -2.083 -4.962 -5.358 1.00 98.19 85 TYR A CA 1
ATOM 671 C C . TYR A 1 85 ? -2.674 -5.194 -6.754 1.00 98.19 85 TYR A C 1
ATOM 673 O O . TYR A 1 85 ? -2.445 -4.393 -7.658 1.00 98.19 85 TYR A O 1
ATOM 681 N N . VAL A 1 86 ? -3.510 -6.221 -6.925 1.00 97.81 86 VAL A N 1
ATOM 682 C CA . VAL A 1 86 ? -4.211 -6.518 -8.184 1.00 97.81 86 VAL A CA 1
ATOM 683 C C . VAL A 1 86 ? -5.080 -5.338 -8.603 1.00 97.81 86 VAL A C 1
ATOM 685 O O . VAL A 1 86 ? -5.067 -4.947 -9.772 1.00 97.81 86 VAL A O 1
ATOM 688 N N . ARG A 1 87 ? -5.804 -4.715 -7.664 1.00 97.75 87 ARG A N 1
ATOM 689 C CA . ARG A 1 87 ? -6.608 -3.534 -7.983 1.00 97.75 87 ARG A CA 1
ATOM 690 C C . ARG A 1 87 ? -5.737 -2.357 -8.416 1.00 97.75 87 ARG A C 1
ATOM 692 O O . ARG A 1 87 ? -6.109 -1.663 -9.360 1.00 97.75 87 ARG A O 1
ATOM 699 N N . SER A 1 88 ? -4.596 -2.139 -7.770 1.00 97.81 88 SER A N 1
ATOM 700 C CA . SER A 1 88 ? -3.630 -1.114 -8.175 1.00 97.81 88 SER A CA 1
ATOM 701 C C . SER A 1 88 ? -3.087 -1.374 -9.577 1.00 97.81 88 SER A C 1
ATOM 703 O O . SER A 1 88 ? -3.109 -0.463 -10.396 1.00 97.81 88 SER A O 1
ATOM 705 N N . MET A 1 89 ? -2.692 -2.613 -9.884 1.00 97.12 89 MET A N 1
ATOM 706 C CA . MET A 1 89 ? -2.222 -3.016 -11.215 1.00 97.12 89 MET A CA 1
ATOM 707 C C . MET A 1 89 ? -3.284 -2.773 -12.294 1.00 97.12 89 MET A C 1
ATOM 709 O O . MET A 1 89 ? -2.975 -2.228 -13.348 1.00 97.12 89 MET A O 1
ATOM 713 N N . GLN A 1 90 ? -4.555 -3.082 -12.014 1.00 95.56 90 GLN A N 1
ATOM 714 C CA . GLN A 1 90 ? -5.665 -2.789 -12.931 1.00 95.56 90 GLN A CA 1
ATOM 715 C C . GLN A 1 90 ? -5.849 -1.292 -13.181 1.00 95.56 90 GLN A C 1
ATOM 717 O O . GLN A 1 90 ? -6.121 -0.889 -14.307 1.00 95.56 90 GLN A O 1
ATOM 722 N N . LEU A 1 91 ? -5.740 -0.468 -12.136 1.00 96.19 91 LEU A N 1
ATOM 723 C CA . LEU A 1 91 ? -5.866 0.983 -12.266 1.00 96.19 91 LEU A CA 1
ATOM 724 C C . LEU A 1 91 ? -4.691 1.582 -13.041 1.00 96.19 91 LEU A C 1
ATOM 726 O O . LEU A 1 91 ? -4.853 2.599 -13.702 1.00 96.19 91 LEU A O 1
ATOM 730 N N . THR A 1 92 ? -3.508 0.976 -12.965 1.00 95.75 92 THR A N 1
ATOM 731 C CA . THR A 1 92 ? -2.292 1.517 -13.575 1.00 95.75 92 THR A CA 1
ATOM 732 C C . THR A 1 92 ? -1.909 0.842 -14.891 1.00 95.75 92 THR A C 1
ATOM 734 O O . THR A 1 92 ? -0.754 0.953 -15.302 1.00 95.75 92 THR A O 1
ATOM 737 N N . ASP A 1 93 ? -2.838 0.153 -15.563 1.00 94.12 93 ASP A N 1
ATOM 738 C CA . ASP A 1 93 ? -2.559 -0.603 -16.794 1.00 94.12 93 ASP A CA 1
ATOM 739 C C . ASP A 1 93 ? -1.297 -1.486 -16.646 1.00 94.12 93 ASP A C 1
ATOM 741 O O . ASP A 1 93 ? -0.399 -1.488 -17.489 1.00 94.12 93 ASP A O 1
ATOM 745 N N . ASN A 1 94 ? -1.193 -2.199 -15.521 1.00 93.88 94 ASN A N 1
ATOM 746 C CA . ASN A 1 94 ? -0.068 -3.054 -15.134 1.00 93.88 94 ASN A CA 1
ATOM 747 C C . ASN A 1 94 ? 1.295 -2.339 -15.012 1.00 93.88 94 ASN A C 1
ATOM 749 O O . ASN A 1 94 ? 2.340 -2.988 -15.052 1.00 93.88 94 ASN A O 1
ATOM 753 N N . ASN A 1 95 ? 1.322 -1.015 -14.813 1.00 94.38 95 ASN A N 1
ATOM 754 C CA . ASN A 1 95 ? 2.539 -0.307 -14.415 1.00 94.38 95 ASN A CA 1
ATOM 755 C C . ASN A 1 95 ? 2.894 -0.666 -12.963 1.00 94.38 95 ASN A C 1
ATOM 757 O O . ASN A 1 95 ? 2.359 -0.064 -12.027 1.00 94.38 95 ASN A O 1
ATOM 761 N N . THR A 1 96 ? 3.797 -1.635 -12.791 1.00 95.38 96 THR A N 1
ATOM 762 C CA . THR A 1 96 ? 4.202 -2.193 -11.492 1.00 95.38 96 THR A CA 1
ATOM 763 C C . THR A 1 96 ? 4.699 -1.133 -10.516 1.00 95.38 96 THR A C 1
ATOM 765 O O . THR A 1 96 ? 4.216 -1.066 -9.388 1.00 95.38 96 THR A O 1
ATOM 768 N N . ALA A 1 97 ? 5.627 -0.266 -10.935 1.00 93.06 97 ALA A N 1
ATOM 769 C CA . ALA A 1 97 ? 6.189 0.755 -10.053 1.00 93.06 97 ALA A CA 1
ATOM 770 C C . ALA A 1 97 ? 5.097 1.719 -9.559 1.00 93.06 97 ALA A C 1
ATOM 772 O O . ALA A 1 97 ? 4.979 1.981 -8.362 1.00 93.06 97 ALA A O 1
ATOM 773 N N . VAL A 1 98 ? 4.242 2.2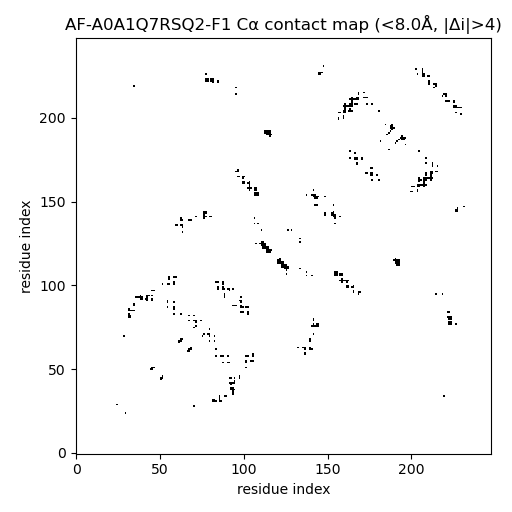03 -10.466 1.00 95.44 98 VAL A N 1
ATOM 774 C CA . VAL A 1 98 ? 3.149 3.110 -10.090 1.00 95.44 98 VAL A CA 1
ATOM 775 C C . VAL A 1 98 ? 2.090 2.389 -9.253 1.00 95.44 98 VAL A C 1
ATOM 777 O O . VAL A 1 98 ? 1.564 2.994 -8.325 1.00 95.44 98 VAL A O 1
ATOM 780 N N . ALA A 1 99 ? 1.811 1.106 -9.507 1.00 97.44 99 ALA A N 1
ATOM 781 C CA . ALA A 1 99 ? 0.892 0.305 -8.697 1.00 97.44 99 ALA A CA 1
ATOM 782 C C . ALA A 1 99 ? 1.382 0.139 -7.252 1.00 97.44 99 ALA A C 1
ATOM 784 O O . ALA A 1 99 ? 0.585 0.255 -6.320 1.00 97.44 99 ALA A O 1
ATOM 785 N N . LEU A 1 100 ? 2.679 -0.103 -7.050 1.00 97.06 100 LEU A N 1
ATOM 786 C CA . LEU A 1 100 ? 3.280 -0.217 -5.718 1.00 97.06 100 LEU A CA 1
ATOM 787 C C . LEU A 1 100 ? 3.234 1.122 -4.976 1.00 97.06 100 LEU A C 1
ATOM 789 O O . LEU A 1 100 ? 2.742 1.175 -3.850 1.00 97.06 100 LEU A O 1
ATOM 793 N N . LEU A 1 101 ? 3.629 2.218 -5.635 1.00 95.06 101 LEU A N 1
ATOM 794 C CA . LEU A 1 101 ? 3.536 3.562 -5.057 1.00 95.06 101 LEU A CA 1
ATOM 795 C C . LEU A 1 101 ? 2.088 3.924 -4.690 1.00 95.06 101 LEU A C 1
ATOM 797 O O . LEU A 1 101 ? 1.823 4.477 -3.623 1.00 95.06 101 LEU A O 1
ATOM 801 N N . LEU A 1 102 ? 1.140 3.595 -5.568 1.00 96.62 102 LEU A N 1
ATOM 802 C CA . LEU A 1 102 ? -0.283 3.813 -5.338 1.00 96.62 102 LEU A CA 1
ATOM 803 C C . LEU A 1 102 ? -0.792 3.006 -4.137 1.00 96.62 102 LEU A C 1
ATOM 805 O O . LEU A 1 102 ? -1.544 3.538 -3.320 1.00 96.62 102 LEU A O 1
ATOM 809 N N . SER A 1 103 ? -0.356 1.749 -4.015 1.00 98.12 103 SER A N 1
ATOM 810 C CA . SER A 1 103 ? -0.705 0.860 -2.900 1.00 98.12 103 SER A CA 1
ATOM 811 C C . SER A 1 103 ? -0.159 1.386 -1.573 1.00 98.12 103 SER A C 1
ATOM 813 O O . SER A 1 103 ? -0.902 1.411 -0.594 1.00 98.12 103 SER A O 1
ATOM 815 N N . ALA A 1 104 ? 1.080 1.887 -1.551 1.00 95.12 104 ALA A N 1
ATOM 816 C CA . ALA A 1 104 ? 1.678 2.509 -0.369 1.00 95.12 104 ALA A CA 1
ATOM 817 C C . ALA A 1 104 ? 0.865 3.731 0.094 1.00 95.12 104 ALA A C 1
ATOM 819 O O . ALA A 1 104 ? 0.348 3.756 1.209 1.00 95.12 104 ALA A O 1
ATOM 820 N N . ILE A 1 105 ? 0.634 4.704 -0.796 1.00 92.12 105 ILE A N 1
ATOM 821 C CA . ILE A 1 105 ? -0.085 5.946 -0.454 1.00 92.12 105 ILE A CA 1
ATOM 822 C C . ILE A 1 105 ? -1.548 5.686 -0.066 1.00 92.12 105 ILE A C 1
ATOM 824 O O . ILE A 1 105 ? -2.113 6.380 0.785 1.00 92.12 105 ILE A O 1
ATOM 828 N N . ALA A 1 106 ? -2.211 4.716 -0.699 1.00 96.00 106 ALA A N 1
ATOM 829 C CA . ALA A 1 106 ? -3.585 4.367 -0.349 1.00 96.00 106 ALA A CA 1
ATOM 830 C C . ALA A 1 106 ? -3.698 3.636 0.999 1.00 96.00 106 ALA A C 1
ATOM 832 O O . ALA A 1 106 ? -4.791 3.626 1.578 1.00 96.00 106 ALA A O 1
ATOM 833 N N . SER A 1 107 ? -2.594 3.073 1.495 1.00 95.62 107 SER A N 1
ATOM 834 C CA . SER A 1 107 ? -2.531 2.333 2.758 1.00 95.62 107 SER A CA 1
ATOM 835 C C . SER A 1 107 ? -2.147 3.195 3.962 1.00 95.62 107 SER A C 1
ATOM 837 O O . SER A 1 107 ? -2.353 2.739 5.075 1.00 95.62 107 SER A O 1
ATOM 839 N N . PHE A 1 108 ? -1.719 4.449 3.768 1.00 92.19 108 PHE A N 1
ATOM 840 C CA . PHE A 1 108 ? -1.424 5.375 4.872 1.00 92.19 108 PHE A CA 1
ATOM 841 C C . PHE A 1 108 ? -2.573 5.458 5.886 1.00 92.19 108 PHE A C 1
ATOM 843 O O . PHE A 1 108 ? -3.710 5.812 5.540 1.00 92.19 108 PHE A O 1
ATOM 850 N N . ASP A 1 109 ? -2.275 5.177 7.147 1.00 91.19 109 ASP A N 1
ATOM 851 C CA . ASP A 1 109 ? -3.217 5.192 8.271 1.00 91.19 109 ASP A CA 1
ATOM 852 C C . ASP A 1 109 ? -3.130 6.477 9.115 1.00 91.19 109 ASP A C 1
ATOM 854 O O . ASP A 1 109 ? -3.941 6.701 10.016 1.00 91.19 109 ASP A O 1
ATOM 858 N N . HIS A 1 110 ? -2.265 7.411 8.713 1.00 88.50 110 HIS A N 1
ATOM 859 C CA . HIS A 1 110 ? -2.147 8.748 9.288 1.00 88.50 110 HIS A CA 1
ATOM 860 C C . HIS A 1 110 ? -2.798 9.828 8.402 1.00 88.50 110 HIS A C 1
ATOM 862 O O . HIS A 1 110 ? -2.538 9.941 7.203 1.00 88.50 110 HIS A O 1
ATOM 868 N N . ARG A 1 111 ? -3.648 10.689 8.988 1.00 86.56 111 ARG A N 1
ATOM 869 C CA . ARG A 1 111 ? -4.266 11.829 8.264 1.00 86.56 111 ARG A CA 1
ATOM 870 C C . ARG A 1 111 ? -3.295 12.972 8.020 1.00 86.56 111 ARG A C 1
ATOM 872 O O . ARG A 1 111 ? -3.451 13.731 7.063 1.00 86.56 111 ARG A O 1
ATOM 879 N N . VAL A 1 112 ? -2.354 13.140 8.938 1.00 84.31 112 VAL A N 1
ATOM 880 C CA . VAL A 1 112 ? -1.427 14.261 8.989 1.00 84.31 112 VAL A CA 1
ATOM 881 C C . VAL A 1 112 ? -0.068 13.710 9.367 1.00 84.31 112 VAL A C 1
ATOM 883 O O . VAL A 1 112 ? 0.039 12.981 10.348 1.00 84.31 112 VAL A O 1
ATOM 886 N N . VAL A 1 113 ? 0.959 14.113 8.629 1.00 79.75 113 VAL A N 1
ATOM 887 C CA . VAL A 1 113 ? 2.348 13.846 8.995 1.00 79.75 113 VAL A CA 1
ATOM 888 C C . VAL A 1 113 ? 2.987 15.109 9.548 1.00 79.75 113 VAL A C 1
ATOM 890 O O . VAL A 1 113 ? 2.810 16.202 9.003 1.00 79.75 113 VAL A O 1
ATOM 893 N N . GLY A 1 114 ? 3.707 14.968 10.656 1.00 77.50 114 GLY A N 1
ATOM 894 C CA . GLY A 1 114 ? 4.489 16.046 11.246 1.00 77.50 114 GLY A CA 1
ATOM 895 C C . GLY A 1 114 ? 5.948 15.947 10.821 1.00 77.50 114 GLY A C 1
ATOM 896 O O . GLY A 1 114 ? 6.603 14.981 11.187 1.00 77.50 114 GLY A O 1
ATOM 897 N N . LEU A 1 115 ? 6.469 16.959 10.126 1.00 76.31 115 LEU A N 1
ATOM 898 C CA . LEU A 1 115 ? 7.891 17.110 9.828 1.00 76.31 115 LEU A CA 1
ATOM 899 C C . LEU A 1 115 ? 8.555 18.036 10.859 1.00 76.31 115 LEU A C 1
ATOM 901 O O . LEU A 1 115 ? 8.228 19.221 10.971 1.00 76.31 115 LEU A O 1
ATOM 905 N N . LYS A 1 116 ? 9.525 17.516 11.600 1.00 73.94 116 LYS A N 1
ATOM 906 C CA . LYS A 1 116 ? 10.393 18.249 12.513 1.00 73.94 116 LYS A CA 1
ATOM 907 C C . LYS A 1 116 ? 11.627 18.727 11.752 1.00 73.94 116 LYS A C 1
ATOM 909 O O . LYS A 1 116 ? 12.504 17.942 11.424 1.00 73.94 116 LYS A O 1
ATOM 914 N N . VAL A 1 117 ? 11.728 20.031 11.518 1.00 76.81 117 VAL A N 1
ATOM 915 C CA . VAL A 1 117 ? 12.972 20.675 11.065 1.00 76.81 117 VAL A CA 1
ATOM 916 C C . VAL A 1 117 ? 13.608 21.428 12.247 1.00 76.81 117 VAL A C 1
ATOM 918 O O . VAL A 1 117 ? 12.911 21.696 13.229 1.00 76.81 117 VAL A O 1
ATOM 921 N N . PRO A 1 118 ? 14.906 21.799 12.213 1.00 75.75 118 PRO A N 1
ATOM 922 C CA . PRO A 1 118 ? 15.622 22.288 13.401 1.00 75.75 118 PRO A CA 1
ATOM 923 C C . PRO A 1 118 ? 14.975 23.460 14.164 1.00 75.75 118 PRO A C 1
ATOM 925 O O . PRO A 1 118 ? 15.230 23.617 15.353 1.00 75.75 118 PRO A O 1
ATOM 928 N N . ILE A 1 119 ? 14.143 24.277 13.507 1.00 83.06 119 ILE A N 1
ATOM 929 C CA . ILE A 1 119 ? 13.571 25.512 14.078 1.00 83.06 119 ILE A CA 1
ATOM 930 C C . ILE A 1 119 ? 12.037 25.446 14.210 1.00 83.06 119 ILE A C 1
ATOM 932 O O . ILE A 1 119 ? 11.445 26.243 14.934 1.00 83.06 119 ILE A O 1
ATOM 936 N N . LEU A 1 120 ? 11.361 24.512 13.533 1.00 82.44 120 LEU A N 1
ATOM 937 C CA . LEU A 1 120 ? 9.897 24.490 13.454 1.00 82.44 120 LEU A CA 1
ATOM 938 C C . LEU A 1 120 ? 9.350 23.083 13.174 1.00 82.44 120 LEU A C 1
ATOM 940 O O . LEU A 1 120 ? 10.052 22.211 12.668 1.00 82.44 120 LEU A O 1
ATOM 944 N N . ARG A 1 121 ? 8.080 22.862 13.521 1.00 84.62 121 ARG A N 1
ATOM 945 C CA . ARG A 1 121 ? 7.340 21.634 13.197 1.00 84.62 121 ARG A CA 1
ATOM 946 C C . ARG A 1 121 ? 6.283 21.978 12.155 1.00 84.62 121 ARG A C 1
ATOM 948 O O . ARG A 1 121 ? 5.441 22.835 12.412 1.00 84.62 121 ARG A O 1
ATOM 955 N N . LEU A 1 122 ? 6.356 21.347 10.992 1.00 80.50 122 LEU A N 1
ATOM 956 C CA . LEU A 1 122 ? 5.368 21.476 9.923 1.00 80.50 122 LEU A CA 1
ATOM 957 C C . LEU A 1 122 ? 4.426 20.284 9.981 1.00 80.50 122 LEU A C 1
ATOM 959 O O . LEU A 1 122 ? 4.868 19.178 10.260 1.00 80.50 122 LEU A O 1
ATOM 963 N N . TYR A 1 123 ? 3.149 20.501 9.697 1.00 82.56 123 TYR A N 1
ATOM 964 C CA . TYR A 1 123 ? 2.166 19.430 9.595 1.00 82.56 123 TYR A CA 1
ATOM 965 C C . TYR A 1 123 ? 1.544 19.474 8.208 1.00 82.56 123 TYR A C 1
ATOM 967 O O . TYR A 1 123 ? 1.086 20.532 7.771 1.00 82.56 123 TYR A O 1
ATOM 975 N N . PHE A 1 124 ? 1.537 18.336 7.525 1.00 79.62 124 PHE A N 1
ATOM 976 C CA . PHE A 1 124 ? 1.027 18.216 6.166 1.00 79.62 124 PHE A CA 1
ATOM 977 C C . PHE A 1 124 ? -0.120 17.209 6.133 1.00 79.62 124 PHE A C 1
ATOM 979 O O . PHE A 1 124 ? 0.041 16.102 6.652 1.00 79.62 124 PHE A O 1
ATOM 986 N N . PRO A 1 125 ? -1.275 17.556 5.540 1.00 83.00 125 PRO A N 1
ATOM 987 C CA . PRO A 1 125 ? -2.336 16.584 5.332 1.00 83.00 125 PRO A CA 1
ATOM 988 C C . PRO A 1 125 ? -1.880 15.539 4.307 1.00 83.00 125 PRO A C 1
AT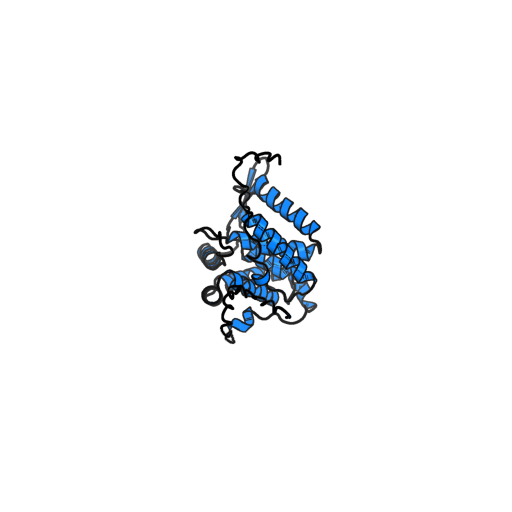OM 990 O O . PRO A 1 125 ? -1.446 15.887 3.211 1.00 83.00 125 PRO A O 1
ATOM 993 N N . LEU A 1 126 ? -2.006 14.263 4.666 1.00 81.25 126 LEU A N 1
ATOM 994 C CA . LEU A 1 126 ? -1.697 13.119 3.801 1.00 81.25 126 LEU A CA 1
ATOM 995 C C . LEU A 1 126 ? -2.929 12.572 3.071 1.00 81.25 126 LEU A C 1
ATOM 997 O O . LEU A 1 126 ? -2.812 11.755 2.156 1.00 81.25 126 LEU A O 1
ATOM 1001 N N . SER A 1 127 ? -4.127 13.020 3.454 1.00 86.38 127 SER A N 1
ATOM 1002 C CA . SER A 1 127 ? -5.363 12.611 2.797 1.00 86.38 127 SER A CA 1
ATOM 1003 C C . SER A 1 127 ? -6.263 13.791 2.447 1.00 86.38 127 SER A C 1
ATOM 1005 O O . SER A 1 127 ? -6.364 14.773 3.180 1.00 86.38 127 SER A O 1
ATOM 1007 N N . ASN A 1 128 ? -6.931 13.656 1.304 1.00 87.25 128 ASN A N 1
ATOM 1008 C CA . ASN A 1 128 ? -8.020 14.507 0.836 1.00 87.25 128 ASN A CA 1
ATOM 1009 C C . ASN A 1 128 ? -9.406 13.945 1.209 1.00 87.25 128 ASN A C 1
ATOM 1011 O O . ASN A 1 128 ? -10.419 14.516 0.812 1.00 87.25 128 ASN A O 1
ATOM 1015 N N . GLU A 1 129 ? -9.455 12.821 1.927 1.00 93.88 129 GLU A N 1
ATOM 1016 C CA . GLU A 1 129 ? -10.688 12.204 2.419 1.00 93.88 129 GLU A CA 1
ATOM 1017 C C . GLU A 1 129 ? -11.325 13.041 3.534 1.00 93.88 129 GLU A C 1
ATOM 1019 O O . GLU A 1 129 ? -10.636 13.671 4.345 1.00 93.88 129 GLU A O 1
ATOM 1024 N N . SER A 1 130 ? -12.656 12.990 3.629 1.00 95.25 130 SER A N 1
ATOM 1025 C CA . SER A 1 130 ? -13.324 13.384 4.870 1.00 95.25 130 SER A CA 1
ATOM 1026 C C . SER A 1 130 ? -12.910 12.458 6.020 1.00 95.25 130 SER A C 1
ATOM 1028 O O . SER A 1 130 ? -12.472 11.331 5.800 1.00 95.25 130 SER A O 1
ATOM 1030 N N . GLU A 1 131 ? -13.069 12.913 7.262 1.00 94.69 131 GLU A N 1
ATOM 1031 C CA . GLU A 1 131 ? -12.739 12.119 8.457 1.00 94.69 131 GLU A CA 1
ATOM 1032 C C . GLU A 1 131 ? -13.441 10.758 8.460 1.00 94.69 131 GLU A C 1
ATOM 1034 O O . GLU A 1 131 ? -12.789 9.726 8.531 1.00 94.69 131 GLU A O 1
ATOM 1039 N N . ALA A 1 132 ? -14.753 10.744 8.216 1.00 96.69 132 ALA A N 1
ATOM 1040 C CA . ALA A 1 132 ? -15.529 9.508 8.173 1.00 96.69 132 ALA A CA 1
ATOM 1041 C C . ALA A 1 132 ? -15.113 8.555 7.034 1.00 96.69 132 ALA A C 1
ATOM 1043 O O . ALA A 1 132 ? -15.260 7.338 7.157 1.00 96.69 132 ALA A O 1
ATOM 1044 N N . GLU A 1 133 ? -14.641 9.083 5.901 1.00 97.19 133 GLU A N 1
ATOM 1045 C CA . GLU A 1 133 ? -14.110 8.253 4.815 1.00 97.19 133 GLU A CA 1
ATOM 1046 C C . GLU A 1 133 ? -12.749 7.674 5.181 1.00 97.19 133 GLU A C 1
ATOM 1048 O O . GLU A 1 133 ? -12.530 6.482 4.973 1.00 97.19 133 GLU A O 1
ATOM 1053 N N . PHE A 1 134 ? -11.874 8.502 5.751 1.00 96.75 134 PHE A N 1
ATOM 1054 C CA . PHE A 1 134 ? -10.557 8.098 6.212 1.00 96.75 134 PHE A CA 1
ATOM 1055 C C . PHE A 1 134 ? -10.656 6.990 7.264 1.00 96.75 134 PHE A C 1
ATOM 1057 O O . PHE A 1 134 ? -10.078 5.924 7.071 1.00 96.75 134 PHE A O 1
ATOM 1064 N N . ASP A 1 135 ? -11.453 7.197 8.313 1.00 96.44 135 ASP A N 1
ATOM 1065 C CA . ASP A 1 135 ? -11.613 6.234 9.405 1.00 96.44 135 ASP A CA 1
ATOM 1066 C C . ASP A 1 135 ? -12.151 4.904 8.871 1.00 96.44 135 ASP A C 1
ATOM 1068 O O . ASP A 1 135 ? -11.598 3.842 9.145 1.00 96.44 135 ASP A O 1
ATOM 1072 N N . ARG A 1 136 ? -13.158 4.951 7.986 1.00 97.56 136 ARG A N 1
ATOM 1073 C CA . ARG A 1 136 ? -13.693 3.746 7.336 1.00 97.56 136 ARG A CA 1
ATOM 1074 C C . ARG A 1 136 ? -12.646 3.020 6.493 1.00 97.56 136 ARG A C 1
ATOM 1076 O O . ARG A 1 136 ? -12.715 1.796 6.380 1.00 97.56 136 ARG A O 1
ATOM 1083 N N . ARG A 1 137 ? -11.738 3.748 5.835 1.00 97.50 137 ARG A N 1
ATOM 1084 C CA . ARG A 1 137 ? -10.652 3.144 5.056 1.00 97.50 137 ARG A CA 1
ATOM 1085 C C . ARG A 1 137 ? -9.694 2.429 5.993 1.00 97.50 137 ARG A C 1
ATOM 1087 O O . ARG A 1 137 ? -9.463 1.246 5.782 1.00 97.50 137 ARG A O 1
ATOM 1094 N N . VAL A 1 138 ? -9.205 3.122 7.019 1.00 96.56 138 VAL A N 1
ATOM 1095 C CA . VAL A 1 138 ? -8.243 2.583 7.989 1.00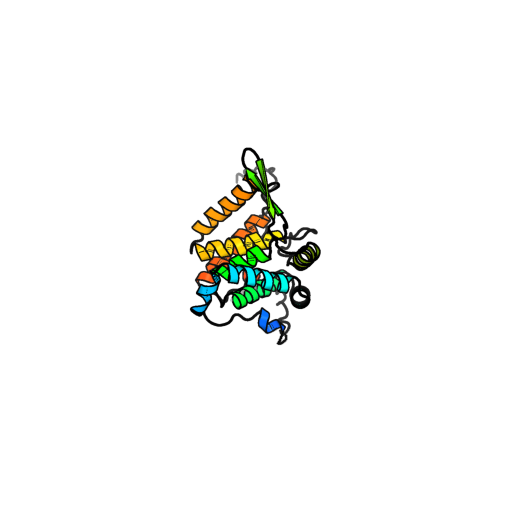 96.56 138 VAL A CA 1
ATOM 1096 C C . VAL A 1 138 ? -8.816 1.369 8.719 1.00 96.56 138 VAL A C 1
ATOM 1098 O O . VAL A 1 138 ? -8.197 0.313 8.713 1.00 96.56 138 VAL A O 1
ATOM 1101 N N . GLU A 1 139 ? -10.058 1.435 9.205 1.00 96.25 139 GLU A N 1
ATOM 1102 C CA . GLU A 1 139 ? -10.755 0.291 9.819 1.00 96.25 139 GLU A CA 1
ATOM 1103 C C . GLU A 1 139 ? -10.868 -0.933 8.891 1.00 96.25 139 GLU A C 1
ATOM 1105 O O . GLU A 1 139 ? -10.975 -2.079 9.347 1.00 96.25 139 GLU A O 1
ATOM 1110 N N . ASN A 1 140 ? -10.902 -0.704 7.576 1.00 97.12 140 ASN A N 1
ATOM 1111 C CA . ASN A 1 140 ? -10.972 -1.751 6.565 1.00 97.12 140 ASN A CA 1
ATOM 1112 C C . ASN A 1 140 ? -9.595 -2.229 6.083 1.00 97.12 140 ASN A C 1
ATOM 1114 O O . ASN A 1 140 ? -9.548 -3.273 5.431 1.00 97.12 140 ASN A O 1
ATOM 1118 N N . LEU A 1 141 ? -8.500 -1.526 6.387 1.00 97.69 141 LEU A N 1
ATOM 1119 C CA . LEU A 1 141 ? -7.163 -1.964 5.995 1.00 97.69 141 LEU A CA 1
ATOM 1120 C C . LEU A 1 141 ? -6.815 -3.305 6.666 1.00 97.69 141 LEU A C 1
ATOM 1122 O O . LEU A 1 141 ? -7.250 -3.568 7.793 1.00 97.69 141 LEU A O 1
ATOM 1126 N N . PRO A 1 142 ? -6.051 -4.176 5.993 1.00 97.06 142 PRO A N 1
ATOM 1127 C CA . PRO A 1 142 ? -5.396 -5.307 6.642 1.00 97.06 142 PRO A CA 1
ATOM 1128 C C . PRO A 1 142 ? -4.586 -4.836 7.860 1.00 97.06 142 PRO A C 1
ATOM 1130 O O . PRO A 1 142 ? -3.963 -3.779 7.803 1.00 97.06 142 PRO A O 1
ATOM 1133 N N . SER A 1 143 ? -4.622 -5.585 8.963 1.00 95.62 143 SER A N 1
ATOM 1134 C CA . SER A 1 143 ? -3.915 -5.200 10.194 1.00 95.62 143 SER A CA 1
ATOM 1135 C C . SER A 1 143 ? -3.286 -6.362 10.950 1.00 95.62 143 SER A C 1
ATOM 1137 O O . SER A 1 143 ? -2.402 -6.145 11.765 1.00 95.62 143 SER A O 1
ATOM 1139 N N . LYS A 1 144 ? -3.701 -7.600 10.677 1.00 95.62 144 LYS A N 1
ATOM 1140 C CA . LYS A 1 144 ? -3.146 -8.845 11.221 1.00 95.62 144 LYS A CA 1
ATOM 1141 C C . LYS A 1 144 ? -2.154 -9.442 10.242 1.00 95.62 144 LYS A C 1
ATOM 1143 O O . LYS A 1 144 ? -2.440 -10.439 9.575 1.00 95.62 144 LYS A O 1
ATOM 1148 N N . LEU A 1 145 ? -1.017 -8.773 10.133 1.00 94.38 145 LEU A N 1
ATOM 1149 C CA . LEU A 1 145 ? 0.035 -9.106 9.179 1.00 94.38 145 LEU A CA 1
ATOM 1150 C C . LEU A 1 145 ? 0.989 -10.171 9.723 1.00 94.38 145 LEU A C 1
ATOM 1152 O O . LEU A 1 145 ? 1.483 -11.006 8.967 1.00 94.38 145 LEU A O 1
ATOM 1156 N N . TYR A 1 146 ? 1.189 -10.190 11.040 1.00 93.94 146 TYR A N 1
ATOM 1157 C CA . TYR A 1 146 ? 2.168 -11.036 11.705 1.00 93.94 146 TYR A CA 1
ATOM 1158 C C . TYR A 1 146 ? 1.558 -11.836 12.859 1.00 93.94 146 TYR A C 1
ATOM 1160 O O . TYR A 1 146 ? 0.487 -11.535 13.387 1.00 93.94 146 TYR A O 1
ATOM 1168 N N . SER A 1 147 ? 2.258 -12.886 13.295 1.00 91.75 147 SER A N 1
ATOM 1169 C CA . SER A 1 147 ? 1.850 -13.647 14.485 1.00 91.75 147 SER A CA 1
ATOM 1170 C C . SER A 1 147 ? 1.976 -12.840 15.781 1.00 91.75 147 SER A C 1
ATOM 1172 O O . SER A 1 147 ? 1.307 -13.151 16.762 1.00 91.75 147 SER A O 1
ATOM 1174 N N . ASP A 1 148 ? 2.859 -11.840 15.783 1.00 91.62 148 ASP A N 1
ATOM 1175 C CA . ASP A 1 148 ? 3.137 -10.908 16.875 1.00 91.62 148 ASP A CA 1
ATOM 1176 C C . ASP A 1 148 ? 2.427 -9.551 16.706 1.00 91.62 148 ASP A C 1
ATOM 1178 O O . ASP A 1 148 ? 2.758 -8.604 17.418 1.00 91.62 148 ASP A O 1
ATOM 1182 N N . THR A 1 149 ? 1.428 -9.457 15.815 1.00 91.81 149 THR A N 1
ATOM 1183 C CA . THR A 1 149 ? 0.598 -8.253 15.659 1.00 91.81 149 THR A CA 1
ATOM 1184 C C . THR A 1 149 ? -0.069 -7.861 16.992 1.00 91.81 149 THR A C 1
ATOM 1186 O O . THR A 1 149 ? -0.749 -8.693 17.610 1.00 91.81 149 THR A O 1
ATOM 1189 N N . PRO A 1 150 ? 0.049 -6.595 17.442 1.00 91.94 150 PRO A N 1
ATOM 1190 C CA . PRO A 1 150 ? -0.591 -6.119 18.667 1.00 91.94 150 PRO A CA 1
ATOM 1191 C C . PRO A 1 150 ? -2.116 -5.951 18.506 1.00 91.94 150 PRO A C 1
ATOM 1193 O O . PRO A 1 150 ? -2.626 -5.871 17.390 1.00 91.94 150 PRO A O 1
ATOM 1196 N N . PRO A 1 151 ? -2.890 -5.799 19.602 1.00 89.44 151 PRO A N 1
ATOM 1197 C CA . PRO A 1 151 ? -4.338 -5.563 19.514 1.00 89.44 151 PRO A CA 1
ATOM 1198 C C . PRO A 1 151 ? -4.747 -4.335 18.683 1.00 89.44 151 PRO A C 1
ATOM 1200 O O . PRO A 1 151 ? -5.870 -4.299 18.187 1.00 89.44 151 PRO A O 1
ATOM 1203 N N . GLY A 1 152 ? -3.856 -3.345 18.551 1.00 86.56 152 GLY A N 1
ATOM 1204 C CA . GLY A 1 152 ? -4.054 -2.146 17.730 1.00 86.56 152 GLY A CA 1
ATOM 1205 C C . GLY A 1 152 ? -3.860 -2.354 16.223 1.00 86.56 152 GLY A C 1
ATOM 1206 O O . GLY A 1 152 ? -4.271 -1.490 15.459 1.00 86.56 152 GLY A O 1
ATOM 1207 N N . GLY A 1 153 ? -3.311 -3.498 15.799 1.00 92.12 153 GLY A N 1
ATOM 1208 C CA . GLY A 1 153 ? -3.026 -3.798 14.395 1.00 92.12 153 GLY A CA 1
ATOM 1209 C C . GLY A 1 153 ? -1.692 -3.238 13.887 1.00 92.12 153 GLY A C 1
ATOM 1210 O O . GLY A 1 153 ? -1.061 -2.425 14.552 1.00 92.12 153 GLY A O 1
ATOM 1211 N N . ASP A 1 154 ? -1.298 -3.705 12.704 1.00 93.06 154 ASP A N 1
ATOM 1212 C CA . ASP A 1 154 ? -0.082 -3.354 11.955 1.00 93.06 154 ASP A CA 1
ATOM 1213 C C . ASP A 1 154 ? -0.461 -2.646 10.632 1.00 93.06 154 ASP A C 1
ATOM 1215 O O . ASP A 1 154 ? -0.125 -3.107 9.540 1.00 93.06 154 ASP A O 1
ATOM 1219 N N . HIS A 1 155 ? -1.277 -1.590 10.703 1.00 93.94 155 HIS A N 1
ATOM 1220 C CA . HIS A 1 155 ? -1.773 -0.888 9.509 1.00 93.94 155 HIS A CA 1
ATOM 1221 C C . HIS A 1 155 ? -0.662 -0.127 8.770 1.00 93.94 155 HIS A C 1
ATOM 1223 O O . HIS A 1 155 ? -0.541 -0.242 7.550 1.00 93.94 155 HIS A O 1
ATOM 1229 N N . ASP A 1 156 ? 0.154 0.602 9.524 1.00 90.94 156 ASP A N 1
ATOM 1230 C CA . ASP A 1 156 ? 1.352 1.321 9.087 1.00 90.94 156 ASP A CA 1
ATOM 1231 C C . ASP A 1 156 ? 2.347 0.408 8.355 1.00 90.94 156 ASP A C 1
ATOM 1233 O O . ASP A 1 156 ? 2.901 0.774 7.326 1.00 90.94 156 ASP A O 1
ATOM 1237 N N . LYS A 1 157 ? 2.484 -0.857 8.764 1.00 93.81 157 LYS A N 1
ATOM 1238 C CA . LYS A 1 157 ? 3.390 -1.822 8.107 1.00 93.81 157 LYS A CA 1
ATOM 1239 C C . LYS A 1 157 ? 3.084 -2.052 6.624 1.00 93.81 157 LYS A C 1
ATOM 1241 O O . LYS A 1 157 ? 3.967 -2.445 5.862 1.00 93.81 157 LYS A O 1
ATOM 1246 N N . LEU A 1 158 ? 1.853 -1.788 6.179 1.00 95.38 158 LEU A N 1
ATOM 1247 C CA . LEU A 1 158 ? 1.506 -1.822 4.756 1.00 95.38 158 LEU A CA 1
ATOM 1248 C C . LEU A 1 158 ? 2.266 -0.759 3.955 1.00 95.38 158 LEU A C 1
ATOM 1250 O O . LEU A 1 158 ? 2.620 -0.996 2.798 1.00 95.38 158 LEU A O 1
ATOM 1254 N N . GLU A 1 159 ? 2.504 0.406 4.553 1.00 92.69 159 GLU A N 1
ATOM 1255 C CA . GLU A 1 159 ? 3.202 1.519 3.918 1.00 92.69 159 GLU A CA 1
ATOM 1256 C C . GLU A 1 159 ? 4.700 1.242 3.784 1.00 92.69 159 GLU A C 1
ATOM 1258 O O . GLU A 1 159 ? 5.252 1.459 2.703 1.00 92.69 159 GLU A O 1
ATOM 1263 N N . HIS A 1 160 ? 5.299 0.620 4.803 1.00 92.50 160 HIS A N 1
ATOM 1264 C CA . HIS A 1 160 ? 6.651 0.056 4.759 1.00 92.50 160 HIS A CA 1
ATOM 1265 C C . HIS A 1 160 ? 6.777 -1.009 3.666 1.00 92.50 160 HIS A C 1
ATOM 1267 O O . HIS A 1 160 ? 7.592 -0.883 2.752 1.00 92.50 160 HIS A O 1
ATOM 1273 N N . PHE A 1 161 ? 5.896 -2.015 3.674 1.00 95.50 161 PHE A N 1
ATOM 1274 C CA . PHE A 1 161 ? 5.944 -3.112 2.708 1.00 95.50 161 PHE A CA 1
ATOM 1275 C C . PHE A 1 161 ? 5.828 -2.627 1.253 1.00 95.50 161 PHE A C 1
ATOM 1277 O O . PHE A 1 161 ? 6.692 -2.916 0.420 1.00 95.50 161 PHE A O 1
ATOM 1284 N N . PHE A 1 162 ? 4.778 -1.869 0.918 1.00 96.56 162 PHE A N 1
ATOM 1285 C CA . PHE A 1 162 ? 4.584 -1.398 -0.458 1.00 96.56 162 PHE A CA 1
ATOM 1286 C C . PHE A 1 162 ? 5.570 -0.293 -0.850 1.00 96.56 162 PHE A C 1
ATOM 1288 O O . PHE A 1 162 ? 5.976 -0.234 -2.012 1.00 96.56 162 PHE A O 1
ATOM 1295 N N . GLY A 1 163 ? 5.961 0.570 0.091 1.00 92.50 163 GLY A N 1
ATOM 1296 C CA . GLY A 1 163 ? 6.946 1.624 -0.133 1.00 92.50 163 GLY A CA 1
ATOM 1297 C C . GLY A 1 163 ? 8.317 1.042 -0.462 1.00 92.50 163 GLY A C 1
ATOM 1298 O O . GLY A 1 163 ? 8.896 1.384 -1.494 1.00 92.50 163 GLY A O 1
ATOM 1299 N N . SER A 1 164 ? 8.789 0.095 0.347 1.00 90.94 164 SER A N 1
ATOM 1300 C CA . SER A 1 164 ? 10.043 -0.621 0.114 1.00 90.94 164 SER A CA 1
ATOM 1301 C C . SER A 1 164 ? 10.019 -1.408 -1.200 1.00 90.94 164 SER A C 1
ATOM 1303 O O . SER A 1 164 ? 10.949 -1.279 -1.996 1.00 90.94 164 SER A O 1
ATOM 1305 N N . ALA A 1 165 ? 8.919 -2.106 -1.512 1.00 94.25 165 ALA A N 1
ATOM 1306 C CA . ALA A 1 165 ? 8.743 -2.771 -2.808 1.00 94.25 165 ALA A CA 1
ATOM 1307 C C . ALA A 1 165 ? 8.822 -1.792 -3.995 1.00 94.25 165 ALA A C 1
ATOM 1309 O O . ALA A 1 165 ? 9.494 -2.072 -4.990 1.00 94.25 165 ALA A O 1
ATOM 1310 N N . PHE A 1 166 ? 8.151 -0.636 -3.902 1.00 93.88 166 PHE A N 1
ATOM 1311 C CA . PHE A 1 166 ? 8.197 0.405 -4.932 1.00 93.88 166 PHE A CA 1
ATOM 1312 C C . PHE A 1 166 ? 9.627 0.881 -5.182 1.00 93.88 166 PHE A C 1
ATOM 1314 O O . PHE A 1 166 ? 10.044 0.976 -6.334 1.00 93.88 166 PHE A O 1
ATOM 1321 N N . LEU A 1 167 ? 10.373 1.171 -4.119 1.00 88.62 167 LEU A N 1
ATOM 1322 C CA . LEU A 1 167 ? 11.741 1.670 -4.220 1.00 88.62 167 LEU A CA 1
ATOM 1323 C C . LEU A 1 167 ? 12.665 0.628 -4.845 1.00 88.62 167 LEU A C 1
ATOM 1325 O O . LEU A 1 167 ? 13.437 0.966 -5.740 1.00 88.62 167 LEU A O 1
ATOM 1329 N N . THR A 1 168 ? 12.543 -0.636 -4.438 1.00 89.31 168 THR A N 1
ATOM 1330 C CA . THR A 1 168 ? 13.277 -1.743 -5.059 1.00 89.31 168 THR A CA 1
ATOM 1331 C C . THR A 1 168 ? 13.011 -1.819 -6.557 1.00 89.31 168 THR A C 1
ATOM 1333 O O . THR A 1 168 ? 13.960 -1.881 -7.334 1.00 89.31 168 THR A O 1
ATOM 1336 N N . VAL A 1 169 ? 11.745 -1.753 -6.983 1.00 91.38 169 VAL A N 1
ATOM 1337 C CA . VAL A 1 169 ? 11.393 -1.788 -8.412 1.00 91.38 169 VAL A CA 1
ATOM 1338 C C . VAL A 1 169 ? 11.880 -0.535 -9.144 1.00 91.38 169 VAL A C 1
ATOM 1340 O O . VAL A 1 169 ? 12.382 -0.633 -10.257 1.00 91.38 169 VAL A O 1
ATOM 1343 N N . ALA A 1 170 ? 11.765 0.646 -8.536 1.00 88.06 170 ALA A N 1
ATOM 1344 C CA . ALA A 1 170 ? 12.151 1.912 -9.159 1.00 88.06 170 ALA A CA 1
ATOM 1345 C C . ALA A 1 170 ? 13.671 2.068 -9.339 1.00 88.06 170 ALA A C 1
ATOM 1347 O O . ALA A 1 170 ? 14.104 2.762 -10.259 1.00 88.06 170 ALA A O 1
ATOM 1348 N N . PHE A 1 171 ? 14.472 1.456 -8.463 1.00 83.75 171 PHE A N 1
ATOM 1349 C CA . PHE A 1 171 ? 15.937 1.518 -8.500 1.00 83.75 171 PHE A CA 1
ATOM 1350 C C . PHE A 1 171 ? 16.606 0.221 -8.969 1.00 83.75 171 PHE A C 1
ATOM 1352 O O . PHE A 1 171 ? 17.835 0.178 -9.036 1.00 83.75 171 PHE A O 1
ATOM 1359 N N . GLU A 1 172 ? 15.823 -0.820 -9.261 1.00 84.75 172 GLU A N 1
ATOM 1360 C CA . GLU A 1 172 ? 16.261 -2.132 -9.762 1.00 84.75 172 GLU A CA 1
ATOM 1361 C C . GLU A 1 172 ? 17.368 -2.809 -8.923 1.00 84.75 172 GLU A C 1
ATOM 1363 O O . GLU A 1 172 ? 18.140 -3.622 -9.429 1.00 84.75 172 GLU A O 1
ATOM 1368 N N . THR A 1 173 ? 17.500 -2.463 -7.637 1.00 67.88 173 THR A N 1
ATOM 1369 C CA . THR A 1 173 ? 18.580 -2.960 -6.767 1.00 67.88 173 THR A CA 1
ATOM 1370 C C . THR A 1 173 ? 18.132 -3.094 -5.310 1.00 67.88 173 THR A C 1
ATOM 1372 O O . THR A 1 173 ? 17.482 -2.197 -4.768 1.00 67.88 173 THR A O 1
ATOM 1375 N N . GLU A 1 174 ? 18.552 -4.177 -4.640 1.00 63.12 174 GLU A N 1
ATOM 1376 C CA . GLU A 1 174 ? 18.397 -4.341 -3.180 1.00 63.12 174 GLU A CA 1
ATOM 1377 C C . GLU A 1 174 ? 19.154 -3.238 -2.427 1.00 63.12 174 GLU A C 1
ATOM 1379 O O . GLU A 1 174 ? 18.616 -2.594 -1.536 1.00 63.12 174 GLU A O 1
ATOM 1384 N N . GLU A 1 175 ? 20.374 -2.920 -2.865 1.00 65.50 175 GLU A N 1
ATOM 1385 C CA . GLU A 1 175 ? 21.238 -1.909 -2.243 1.00 65.50 175 GLU A CA 1
ATOM 1386 C C . GLU A 1 175 ? 20.671 -0.480 -2.345 1.00 65.50 175 GLU A C 1
ATOM 1388 O O . GLU A 1 175 ? 20.911 0.355 -1.466 1.00 65.50 175 GLU A O 1
ATOM 1393 N N . GLY A 1 176 ? 19.930 -0.174 -3.417 1.00 60.00 176 GLY A N 1
ATOM 1394 C CA . GLY A 1 176 ? 19.204 1.087 -3.568 1.00 60.00 176 GLY A CA 1
ATOM 1395 C C . GLY A 1 176 ? 18.025 1.181 -2.600 1.00 60.00 176 GLY A C 1
ATOM 1396 O O . GLY A 1 176 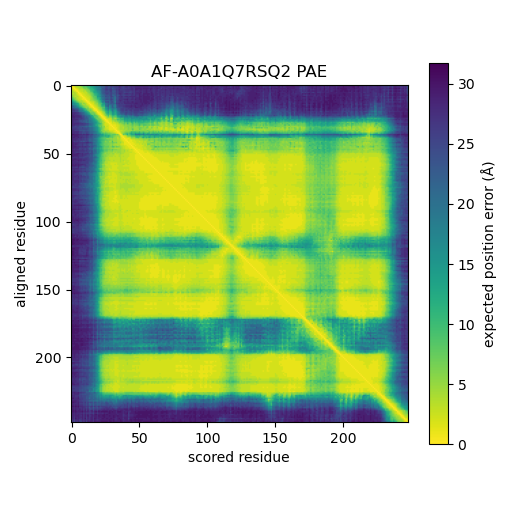? 17.820 2.229 -1.981 1.00 60.00 176 GLY A O 1
ATOM 1397 N N . ALA A 1 177 ? 17.313 0.068 -2.411 1.00 60.16 177 ALA A N 1
ATOM 1398 C CA . ALA A 1 177 ? 16.220 -0.037 -1.456 1.00 60.16 177 ALA A CA 1
ATOM 1399 C C . ALA A 1 177 ? 16.710 0.004 -0.002 1.00 60.16 177 ALA A C 1
ATOM 1401 O O . ALA A 1 177 ? 16.126 0.727 0.795 1.00 60.16 177 ALA A O 1
ATOM 1402 N N . ASP A 1 178 ? 17.820 -0.656 0.340 1.00 63.38 178 ASP A N 1
ATOM 1403 C CA . ASP A 1 178 ? 18.429 -0.617 1.680 1.00 63.38 178 ASP A CA 1
ATOM 1404 C C . ASP A 1 178 ? 18.881 0.791 2.068 1.00 63.38 178 ASP A C 1
ATOM 1406 O O . ASP A 1 178 ? 18.657 1.255 3.187 1.00 63.38 178 ASP A O 1
ATOM 1410 N N . ARG A 1 179 ? 19.499 1.519 1.129 1.00 61.50 179 ARG A N 1
ATOM 1411 C CA . ARG A 1 179 ? 19.906 2.913 1.360 1.00 61.50 179 ARG A CA 1
ATOM 1412 C C . ARG A 1 179 ? 18.710 3.823 1.597 1.00 61.50 179 ARG A C 1
ATOM 1414 O O . ARG A 1 179 ? 18.844 4.781 2.358 1.00 61.50 179 ARG A O 1
ATOM 1421 N N . PHE A 1 180 ? 17.577 3.539 0.958 1.00 58.62 180 PHE A N 1
ATOM 1422 C CA . PHE A 1 180 ? 16.363 4.318 1.146 1.00 58.62 180 PHE A CA 1
ATOM 1423 C C . PHE A 1 180 ? 15.564 3.878 2.377 1.00 58.62 180 PHE A C 1
ATOM 1425 O O . PHE A 1 180 ? 15.079 4.750 3.077 1.00 58.62 180 PHE A O 1
ATOM 1432 N N . GLY A 1 181 ? 15.509 2.590 2.723 1.00 56.88 181 GLY A N 1
ATOM 1433 C CA . GLY A 1 181 ? 14.924 2.101 3.978 1.00 56.88 181 GLY A CA 1
ATOM 1434 C C . GLY A 1 181 ? 15.646 2.690 5.188 1.00 56.88 181 GLY A C 1
ATOM 1435 O O . GLY A 1 181 ? 15.026 3.301 6.048 1.00 56.88 181 GLY A O 1
ATOM 1436 N N . ILE A 1 182 ? 16.985 2.699 5.166 1.00 57.34 182 ILE A N 1
ATOM 1437 C CA . ILE A 1 182 ? 17.798 3.412 6.166 1.00 57.34 182 ILE A CA 1
ATOM 1438 C C . ILE A 1 182 ? 17.532 4.930 6.141 1.00 57.34 182 ILE A C 1
ATOM 1440 O O . ILE A 1 182 ? 17.656 5.590 7.170 1.00 57.34 182 ILE A O 1
ATOM 1444 N N . PHE A 1 183 ? 17.210 5.517 4.984 1.00 54.38 183 PHE A N 1
ATOM 1445 C CA . PHE A 1 183 ? 16.870 6.940 4.862 1.00 54.38 183 PHE A CA 1
ATOM 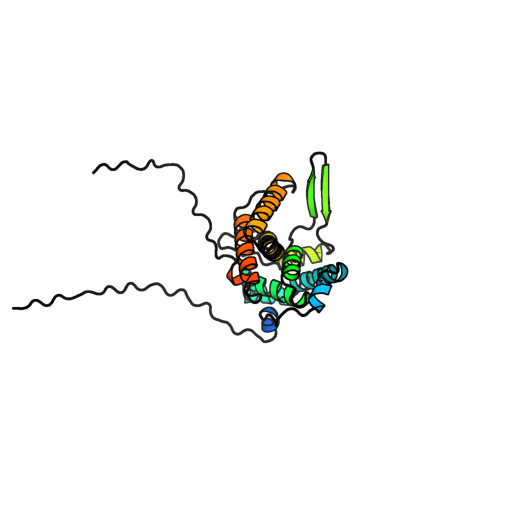1446 C C . PHE A 1 183 ? 15.454 7.259 5.360 1.00 54.38 183 PHE A C 1
ATOM 1448 O O . PHE A 1 183 ? 15.272 8.332 5.926 1.00 54.38 183 PHE A O 1
ATOM 1455 N N . VAL A 1 184 ? 14.485 6.358 5.183 1.00 57.75 184 VAL A N 1
ATOM 1456 C CA . VAL A 1 184 ? 13.114 6.466 5.698 1.00 57.75 184 VAL A CA 1
ATOM 1457 C C . VAL A 1 184 ? 13.121 6.257 7.199 1.00 57.75 184 VAL A C 1
ATOM 1459 O O . VAL A 1 184 ? 12.641 7.136 7.889 1.00 57.75 184 VAL A O 1
ATOM 1462 N N . GLU A 1 185 ? 13.800 5.234 7.717 1.00 60.34 185 GLU A N 1
ATOM 1463 C CA . GLU A 1 185 ? 13.903 4.977 9.159 1.00 60.34 185 GLU A CA 1
ATOM 1464 C C . GLU A 1 185 ? 14.649 6.112 9.883 1.00 60.34 185 GLU A C 1
ATOM 1466 O O . GLU A 1 185 ? 14.169 6.677 10.867 1.00 60.34 185 GLU A O 1
ATOM 1471 N N . LYS A 1 186 ? 15.807 6.547 9.357 1.00 53.28 186 LYS A N 1
ATOM 1472 C CA . LYS A 1 186 ? 16.490 7.748 9.879 1.00 53.28 186 LYS A CA 1
ATOM 1473 C C . LYS A 1 186 ? 15.684 9.015 9.617 1.00 53.28 186 LYS A C 1
ATOM 1475 O O . LYS A 1 186 ? 15.847 9.992 10.340 1.00 53.28 186 LYS A O 1
ATOM 1480 N N . GLY A 1 187 ? 14.862 9.024 8.575 1.00 53.84 187 GLY A N 1
ATOM 1481 C CA . GLY A 1 187 ? 13.935 10.093 8.230 1.00 53.84 187 GLY A CA 1
ATOM 1482 C C . GLY A 1 187 ? 12.809 10.213 9.252 1.00 53.84 187 GLY A C 1
ATOM 1483 O O . GLY A 1 187 ? 12.474 11.315 9.678 1.00 53.84 187 GLY A O 1
ATOM 1484 N N . GLU A 1 188 ? 12.285 9.081 9.697 1.00 61.50 188 GLU A N 1
ATOM 1485 C CA . GLU A 1 188 ? 11.225 8.938 10.679 1.00 61.50 188 GLU A CA 1
ATOM 1486 C C . GLU A 1 188 ? 11.715 9.300 12.073 1.00 61.50 188 GLU A C 1
ATOM 1488 O O . GLU A 1 188 ? 11.140 10.183 12.707 1.00 61.50 188 GLU A O 1
ATOM 1493 N N . ASP A 1 189 ? 12.846 8.744 12.503 1.00 57.69 189 ASP A N 1
ATOM 1494 C CA . ASP A 1 189 ? 13.444 9.066 13.802 1.00 57.69 189 ASP A CA 1
ATOM 1495 C C . ASP A 1 189 ? 13.938 10.530 13.874 1.00 57.69 189 ASP A C 1
ATOM 1497 O O . ASP A 1 189 ? 13.730 11.240 14.865 1.00 57.69 189 ASP A O 1
ATOM 1501 N N . ALA A 1 190 ? 14.556 11.046 12.801 1.00 50.38 190 ALA A N 1
ATOM 1502 C CA . ALA A 1 190 ? 15.123 12.398 12.817 1.00 50.38 190 ALA A CA 1
ATOM 1503 C C . ALA A 1 190 ? 14.113 13.504 12.474 1.00 50.38 190 ALA A C 1
ATOM 1505 O O . ALA A 1 190 ? 14.232 14.621 13.000 1.00 50.38 190 ALA A O 1
ATOM 1506 N N . PHE A 1 191 ? 13.137 13.230 11.604 1.00 54.44 191 PHE A N 1
ATOM 1507 C CA . PHE A 1 191 ? 12.254 14.246 11.034 1.00 54.44 191 PHE A CA 1
ATOM 1508 C C . PHE A 1 191 ? 10.759 13.961 11.200 1.00 54.44 191 PHE A C 1
ATOM 1510 O O . PHE A 1 191 ? 9.999 14.911 11.037 1.00 54.44 191 PHE A O 1
ATOM 1517 N N . ILE A 1 192 ? 10.292 12.764 11.569 1.00 63.06 192 ILE A N 1
ATOM 1518 C CA . ILE A 1 192 ? 8.860 12.532 11.828 1.00 63.06 192 ILE A CA 1
ATOM 1519 C C . ILE A 1 192 ? 8.569 12.733 13.319 1.00 63.06 192 ILE A C 1
ATOM 1521 O O . ILE A 1 192 ? 9.246 12.229 14.214 1.00 63.06 192 ILE A O 1
ATOM 1525 N N . VAL A 1 193 ? 7.558 13.544 13.630 1.00 55.47 193 VAL A N 1
ATOM 1526 C CA . VAL A 1 193 ? 7.164 13.789 15.024 1.00 55.47 193 VAL A CA 1
ATOM 1527 C C . VAL A 1 193 ? 6.554 12.515 15.613 1.00 55.47 193 VAL A C 1
ATOM 1529 O O . VAL A 1 193 ? 5.404 12.207 15.326 1.00 55.47 193 VAL A O 1
ATOM 1532 N N . GLY A 1 194 ? 7.302 11.839 16.491 1.00 55.84 194 GLY A N 1
ATOM 1533 C CA . GLY A 1 194 ? 6.841 10.632 17.186 1.00 55.84 194 GLY A CA 1
ATOM 1534 C C . GLY A 1 194 ? 7.264 9.313 16.539 1.00 55.84 194 GLY A C 1
ATOM 1535 O O . GLY A 1 194 ? 6.768 8.283 16.982 1.00 55.84 194 GLY A O 1
ATOM 1536 N N . GLY A 1 195 ? 8.167 9.337 15.550 1.00 58.34 195 GLY A N 1
ATOM 1537 C CA . GLY A 1 195 ? 8.775 8.121 15.009 1.00 58.34 195 GLY A CA 1
ATOM 1538 C C . GLY A 1 195 ? 9.516 7.348 16.102 1.00 58.34 195 GLY A C 1
ATOM 1539 O O . GLY A 1 195 ? 10.261 7.932 16.891 1.00 58.34 195 GLY A O 1
ATOM 1540 N N . VAL A 1 196 ? 9.267 6.045 16.180 1.00 64.19 196 VAL A N 1
ATOM 1541 C CA . VAL A 1 196 ? 9.976 5.105 17.051 1.00 64.19 196 VAL A CA 1
ATOM 1542 C C . VAL A 1 196 ? 10.378 3.940 16.164 1.00 64.19 196 VAL A C 1
ATOM 1544 O O . VAL A 1 196 ? 9.521 3.403 15.479 1.00 64.19 196 VAL A O 1
ATOM 1547 N N . SER A 1 197 ? 11.652 3.547 16.190 1.00 67.69 197 SER A N 1
ATOM 1548 C CA . SER A 1 197 ? 12.112 2.350 15.474 1.00 67.69 197 SER A CA 1
ATOM 1549 C C . SER A 1 197 ? 11.371 1.117 16.018 1.00 67.69 197 SER A C 1
ATOM 1551 O O . SER A 1 197 ? 11.536 0.750 17.187 1.00 67.69 197 SER A O 1
ATOM 1553 N N . ASP A 1 198 ? 10.504 0.525 15.192 1.00 80.44 198 ASP A N 1
ATOM 1554 C CA . ASP A 1 198 ? 9.773 -0.715 15.458 1.00 80.44 198 ASP A CA 1
ATOM 1555 C C . ASP A 1 198 ? 10.379 -1.836 14.602 1.00 80.44 198 ASP A C 1
ATOM 1557 O O . ASP A 1 198 ? 10.475 -1.742 13.381 1.00 80.44 198 ASP A O 1
ATOM 1561 N N . GLU A 1 199 ? 10.776 -2.948 15.222 1.00 85.62 199 GLU A N 1
ATOM 1562 C CA . GLU A 1 199 ? 11.344 -4.090 14.492 1.00 85.62 199 GLU A CA 1
ATOM 1563 C C . GLU A 1 199 ? 10.380 -4.665 13.440 1.00 85.62 199 GLU A C 1
ATOM 1565 O O . GLU A 1 199 ? 10.821 -5.305 12.480 1.00 85.62 199 GLU A O 1
ATOM 1570 N N . ARG A 1 200 ? 9.066 -4.461 13.609 1.00 89.62 200 ARG A N 1
ATOM 1571 C CA . ARG A 1 200 ? 8.074 -4.853 12.602 1.00 89.62 200 ARG A CA 1
ATOM 1572 C C . ARG A 1 200 ? 8.118 -3.964 11.354 1.00 89.62 200 ARG A C 1
ATOM 1574 O O . ARG A 1 200 ? 7.839 -4.499 10.285 1.00 89.62 200 ARG A O 1
ATOM 1581 N N . ASP A 1 201 ? 8.522 -2.694 11.453 1.00 88.50 201 ASP A N 1
ATOM 1582 C CA . ASP A 1 201 ? 8.754 -1.827 10.279 1.00 88.50 201 ASP A CA 1
ATOM 1583 C C . ASP A 1 201 ? 9.883 -2.400 9.432 1.00 88.50 201 ASP A C 1
ATOM 1585 O O . ASP A 1 201 ? 9.702 -2.689 8.252 1.00 88.50 201 ASP A O 1
ATOM 1589 N N . LEU A 1 202 ? 11.007 -2.725 10.079 1.00 86.56 202 LEU A N 1
ATOM 1590 C CA . LEU A 1 202 ? 12.157 -3.349 9.421 1.00 86.56 202 LEU A CA 1
ATOM 1591 C C . LEU A 1 202 ? 11.807 -4.688 8.761 1.00 86.56 202 LEU A C 1
ATOM 1593 O O . LEU A 1 202 ? 12.352 -5.029 7.710 1.00 86.56 202 LEU A O 1
ATOM 1597 N N . ARG A 1 203 ? 10.923 -5.477 9.384 1.00 90.75 203 ARG A N 1
ATOM 1598 C CA . ARG A 1 203 ? 10.442 -6.739 8.807 1.00 90.75 203 ARG A CA 1
ATOM 1599 C C . ARG A 1 203 ? 9.596 -6.481 7.561 1.00 90.75 203 ARG A C 1
ATOM 1601 O O . ARG A 1 203 ? 9.829 -7.120 6.536 1.00 90.75 203 ARG A O 1
ATOM 1608 N N . ALA A 1 204 ? 8.649 -5.548 7.645 1.00 93.06 204 ALA A N 1
ATOM 1609 C CA . ALA A 1 204 ? 7.798 -5.162 6.528 1.00 93.06 204 ALA A CA 1
ATOM 1610 C C . ALA A 1 204 ? 8.620 -4.601 5.360 1.00 93.06 204 ALA A C 1
ATOM 1612 O O . ALA A 1 204 ? 8.381 -4.982 4.215 1.00 93.06 204 ALA A O 1
ATOM 1613 N N . ASP A 1 205 ? 9.644 -3.795 5.647 1.00 89.69 205 ASP A N 1
ATOM 1614 C CA . ASP A 1 205 ? 10.571 -3.265 4.650 1.00 89.69 205 ASP A CA 1
ATOM 1615 C C . ASP A 1 205 ? 11.307 -4.381 3.905 1.00 89.69 205 ASP A C 1
ATOM 1617 O O . ASP A 1 205 ? 11.254 -4.437 2.677 1.00 89.69 205 ASP A O 1
ATOM 1621 N N . ARG A 1 206 ? 11.929 -5.328 4.621 1.00 90.88 206 ARG A N 1
ATOM 1622 C CA . ARG A 1 206 ? 12.636 -6.468 4.002 1.00 90.88 206 ARG A CA 1
ATOM 1623 C C . ARG A 1 206 ? 11.708 -7.368 3.197 1.00 90.88 206 ARG A C 1
ATOM 1625 O O . ARG A 1 206 ? 12.063 -7.830 2.112 1.00 90.88 206 ARG A O 1
ATOM 1632 N N . GLU A 1 207 ? 10.514 -7.641 3.715 1.00 94.69 207 GLU A N 1
ATOM 1633 C CA . GLU A 1 207 ? 9.497 -8.411 2.996 1.00 94.69 207 GLU A CA 1
ATOM 1634 C C . GLU A 1 207 ? 9.056 -7.688 1.718 1.00 94.69 207 GLU A C 1
ATOM 1636 O O . GLU A 1 207 ? 8.950 -8.324 0.665 1.00 94.69 207 GLU A O 1
ATOM 1641 N N . GLY A 1 208 ? 8.889 -6.366 1.788 1.00 95.12 208 GLY A N 1
ATOM 1642 C CA . GLY A 1 208 ? 8.603 -5.498 0.652 1.00 95.12 208 GLY A CA 1
ATOM 1643 C C . GLY A 1 208 ? 9.724 -5.499 -0.383 1.00 95.12 208 GLY A C 1
ATOM 1644 O O . GLY A 1 208 ? 9.465 -5.670 -1.571 1.00 95.12 208 GLY A O 1
ATOM 1645 N N . GLN A 1 209 ? 10.981 -5.397 0.050 1.00 92.81 209 GLN A N 1
ATOM 1646 C CA . GLN A 1 209 ? 12.149 -5.482 -0.830 1.00 92.81 209 GLN A CA 1
ATOM 1647 C C . GLN A 1 209 ? 12.200 -6.819 -1.573 1.00 92.81 209 GLN A C 1
ATOM 1649 O O . GLN A 1 209 ? 12.349 -6.840 -2.794 1.00 92.81 209 GLN A O 1
ATOM 1654 N N . ARG A 1 210 ? 12.012 -7.945 -0.868 1.00 94.19 210 ARG A N 1
ATOM 1655 C CA . ARG A 1 210 ? 11.969 -9.273 -1.503 1.00 94.19 210 ARG A CA 1
ATOM 1656 C C . ARG A 1 210 ? 10.836 -9.390 -2.512 1.00 94.19 210 ARG A C 1
ATOM 1658 O O . ARG A 1 210 ? 11.030 -9.972 -3.578 1.00 94.19 210 ARG A O 1
ATOM 1665 N N . PHE A 1 211 ? 9.668 -8.840 -2.185 1.00 96.69 211 PHE A N 1
ATOM 1666 C CA . PHE A 1 211 ? 8.548 -8.785 -3.115 1.00 96.69 211 PHE A CA 1
ATOM 1667 C C . PHE A 1 211 ? 8.897 -7.952 -4.356 1.00 96.69 211 PHE A C 1
ATOM 1669 O O . PHE A 1 211 ? 8.721 -8.426 -5.476 1.00 96.69 211 PHE A O 1
ATOM 1676 N N . GLY A 1 212 ? 9.469 -6.75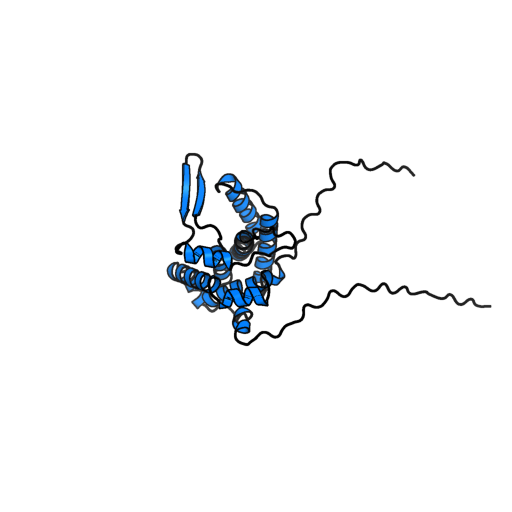9 -4.173 1.00 94.88 212 GLY A N 1
ATOM 1677 C CA . GLY A 1 212 ? 9.921 -5.891 -5.260 1.00 94.88 212 GLY A CA 1
ATOM 1678 C C . GLY A 1 212 ? 10.960 -6.555 -6.167 1.00 94.88 212 GLY A C 1
ATOM 1679 O O . GLY A 1 212 ? 10.826 -6.491 -7.385 1.00 94.88 212 GLY A O 1
ATOM 1680 N N . MET A 1 213 ? 11.943 -7.260 -5.598 1.00 93.19 213 MET A N 1
ATOM 1681 C CA . MET A 1 213 ? 12.928 -8.025 -6.371 1.00 93.19 213 MET A CA 1
ATOM 1682 C C . MET A 1 213 ? 12.270 -9.133 -7.191 1.00 93.19 213 MET A C 1
ATOM 1684 O O . MET A 1 213 ? 12.551 -9.271 -8.378 1.00 93.19 213 MET A O 1
ATOM 1688 N N . ALA A 1 214 ? 11.347 -9.887 -6.592 1.00 95.19 214 ALA A N 1
ATOM 1689 C CA . ALA A 1 214 ? 10.628 -10.930 -7.312 1.00 95.19 214 ALA A CA 1
ATOM 1690 C C . ALA A 1 214 ? 9.769 -10.364 -8.457 1.00 95.19 214 ALA A C 1
ATOM 1692 O O . ALA A 1 214 ? 9.619 -11.022 -9.483 1.00 95.19 214 ALA A O 1
ATOM 1693 N N . LEU A 1 215 ? 9.246 -9.141 -8.312 1.00 94.81 215 LEU A N 1
ATOM 1694 C CA . LEU A 1 215 ? 8.496 -8.451 -9.364 1.00 94.81 215 LEU A CA 1
ATOM 1695 C C . LEU A 1 215 ? 9.354 -8.006 -10.556 1.00 94.81 215 LEU A C 1
ATOM 1697 O O . LEU A 1 215 ? 8.810 -7.847 -11.649 1.00 94.81 215 LEU A O 1
ATOM 1701 N N . LEU A 1 216 ? 10.664 -7.805 -10.369 1.00 91.12 216 LEU A N 1
ATOM 1702 C CA . LEU A 1 216 ? 11.595 -7.540 -11.474 1.00 91.12 216 LEU A CA 1
ATOM 1703 C C . LEU A 1 216 ? 11.803 -8.783 -12.354 1.00 91.12 216 LEU A C 1
ATOM 1705 O O . LEU A 1 216 ? 12.099 -8.653 -13.540 1.00 91.12 216 LEU A O 1
ATOM 1709 N N . GLU A 1 217 ? 11.638 -9.979 -11.783 1.00 92.12 217 GLU A N 1
ATOM 1710 C CA . GLU A 1 217 ? 11.742 -11.256 -12.498 1.00 92.12 217 GLU A CA 1
ATOM 1711 C C . GLU A 1 217 ? 10.399 -11.697 -13.098 1.00 92.12 217 GLU A C 1
ATOM 1713 O O . GLU A 1 217 ? 10.345 -12.174 -14.232 1.00 92.12 217 GLU A O 1
ATOM 1718 N N . ASP A 1 218 ? 9.314 -11.543 -12.337 1.00 92.06 218 ASP A N 1
ATOM 1719 C CA . ASP A 1 218 ? 7.955 -11.920 -12.719 1.00 92.06 218 ASP A CA 1
ATOM 1720 C C . ASP A 1 218 ? 6.953 -10.938 -12.100 1.00 92.06 218 ASP A C 1
ATOM 1722 O O . ASP A 1 218 ? 6.750 -10.903 -10.890 1.00 92.06 218 ASP A O 1
ATOM 1726 N N . ASN A 1 219 ? 6.254 -10.148 -12.914 1.00 88.12 219 ASN A N 1
ATOM 1727 C CA . ASN A 1 219 ? 5.285 -9.177 -12.398 1.00 88.12 219 ASN A CA 1
ATOM 1728 C C . ASN A 1 219 ? 3.976 -9.812 -11.885 1.00 88.12 219 ASN A C 1
ATOM 1730 O O . ASN A 1 219 ? 3.071 -9.086 -11.474 1.00 88.12 219 ASN A O 1
ATOM 1734 N N . ARG A 1 220 ? 3.851 -11.147 -11.922 1.00 92.88 220 ARG A N 1
ATOM 1735 C CA . ARG A 1 220 ? 2.664 -11.881 -11.457 1.00 92.88 220 ARG A CA 1
ATOM 1736 C C . ARG A 1 220 ? 2.748 -12.353 -10.006 1.00 92.88 220 ARG A C 1
ATOM 1738 O O . ARG A 1 220 ? 1.817 -13.000 -9.523 1.00 92.88 220 ARG A O 1
ATOM 1745 N N . ARG A 1 221 ? 3.854 -12.063 -9.318 1.00 95.94 221 ARG A N 1
ATOM 1746 C CA . ARG A 1 221 ? 4.062 -12.430 -7.911 1.00 95.94 221 ARG A CA 1
ATOM 1747 C C . ARG A 1 221 ? 3.072 -11.668 -7.030 1.00 95.94 221 ARG A C 1
ATOM 1749 O O . ARG A 1 221 ? 2.751 -10.513 -7.306 1.00 95.94 221 ARG A O 1
ATOM 1756 N N . MET A 1 222 ? 2.597 -12.311 -5.966 1.00 96.94 222 MET A N 1
ATOM 1757 C CA . MET A 1 222 ? 1.598 -11.729 -5.066 1.00 96.94 222 MET A CA 1
ATOM 1758 C C . MET A 1 222 ? 2.208 -11.313 -3.717 1.00 96.94 222 MET A C 1
ATOM 1760 O O . MET A 1 222 ? 3.063 -12.035 -3.198 1.00 96.94 222 MET A O 1
ATOM 1764 N N . PRO A 1 223 ? 1.756 -10.199 -3.103 1.00 97.38 223 PRO A N 1
ATOM 1765 C CA . PRO A 1 223 ? 2.211 -9.761 -1.780 1.00 97.38 223 PRO A CA 1
ATOM 1766 C C . PRO A 1 223 ? 2.147 -10.843 -0.695 1.00 97.38 223 PRO A C 1
ATOM 1768 O O . PRO A 1 223 ? 3.077 -10.984 0.103 1.00 97.38 223 PRO A O 1
ATOM 1771 N N . SER A 1 224 ? 1.070 -11.635 -0.671 1.00 96.19 224 SER A N 1
ATOM 1772 C CA . SER A 1 224 ? 0.840 -12.660 0.354 1.00 96.19 224 SER A CA 1
ATOM 1773 C C . SER A 1 224 ? 1.863 -13.796 0.346 1.00 96.19 224 SER A C 1
ATOM 1775 O O . SER A 1 224 ? 1.954 -14.546 1.315 1.00 96.19 224 SER A O 1
ATOM 1777 N N . GLU A 1 225 ? 2.657 -13.923 -0.718 1.00 96.06 225 GLU A N 1
ATOM 1778 C CA . GLU A 1 225 ? 3.742 -14.899 -0.800 1.00 96.06 225 GLU A CA 1
ATOM 1779 C C . GLU A 1 225 ? 4.973 -14.492 0.022 1.00 96.06 225 GLU A C 1
ATOM 1781 O O . GLU A 1 225 ? 5.819 -15.338 0.313 1.00 96.06 225 GLU A O 1
ATOM 1786 N N . PHE A 1 226 ? 5.082 -13.211 0.390 1.00 96.00 226 PHE A N 1
ATOM 1787 C CA . PHE A 1 226 ? 6.259 -12.640 1.050 1.00 96.00 226 PHE A CA 1
ATOM 1788 C C . PHE A 1 226 ? 5.972 -12.197 2.479 1.00 96.00 226 PHE A C 1
ATOM 1790 O O . PHE A 1 226 ? 6.841 -12.322 3.343 1.00 96.00 226 PHE A O 1
ATOM 1797 N N . LEU A 1 227 ? 4.770 -11.691 2.737 1.00 89.94 227 LEU A N 1
ATOM 1798 C CA . LEU A 1 227 ? 4.410 -11.127 4.029 1.00 89.94 227 LEU A CA 1
ATOM 1799 C C . LEU A 1 227 ? 4.260 -12.209 5.114 1.00 89.94 227 LEU A C 1
ATOM 1801 O O . LEU A 1 227 ? 3.627 -13.244 4.896 1.00 89.94 227 LEU A O 1
ATOM 1805 N N . GLY A 1 228 ? 4.832 -11.973 6.295 1.00 80.38 228 GLY A N 1
ATOM 1806 C CA . GLY A 1 228 ? 4.795 -12.916 7.420 1.00 80.38 228 GLY A CA 1
ATOM 1807 C C . GLY A 1 228 ? 5.693 -14.147 7.245 1.00 80.38 228 GLY A C 1
ATOM 1808 O O . GLY A 1 228 ? 5.536 -15.136 7.967 1.00 80.38 228 GLY A O 1
ATOM 1809 N N . THR A 1 229 ? 6.628 -14.105 6.292 1.00 77.88 229 THR A N 1
ATOM 1810 C CA . THR A 1 229 ? 7.603 -15.183 6.064 1.00 77.88 229 THR A CA 1
ATOM 1811 C C . THR A 1 229 ? 8.840 -15.031 6.944 1.00 77.88 229 THR A C 1
ATOM 1813 O O . THR A 1 229 ? 9.487 -16.031 7.276 1.00 77.88 229 THR A O 1
ATOM 1816 N N . GLU A 1 230 ? 9.155 -13.807 7.380 1.00 71.75 230 GLU A N 1
ATOM 1817 C CA . GLU A 1 230 ? 10.209 -13.579 8.361 1.00 71.75 230 GLU A CA 1
ATOM 1818 C C . GLU A 1 230 ? 9.747 -13.932 9.774 1.00 71.75 230 GLU A C 1
ATOM 1820 O O . GLU A 1 230 ? 8.713 -13.480 10.267 1.00 71.75 230 GLU A O 1
ATOM 1825 N N . LYS A 1 231 ? 10.554 -14.745 10.462 1.00 69.62 231 LYS A N 1
ATOM 1826 C CA . LYS A 1 231 ? 10.363 -14.984 11.892 1.00 69.62 231 LYS A CA 1
ATOM 1827 C C . LYS A 1 231 ? 10.815 -13.752 12.663 1.00 69.62 231 LYS A C 1
ATOM 1829 O O . LYS A 1 231 ? 11.835 -13.157 12.318 1.00 69.62 231 LYS A O 1
ATOM 1834 N N . ALA A 1 232 ? 10.115 -13.446 13.754 1.00 66.12 232 ALA A N 1
ATOM 1835 C CA . ALA A 1 232 ? 10.636 -12.525 14.754 1.00 66.12 232 ALA A CA 1
ATOM 1836 C C . ALA A 1 232 ? 12.068 -12.945 15.142 1.00 66.12 232 ALA A C 1
ATOM 1838 O O . ALA A 1 232 ? 12.320 -14.156 15.275 1.00 66.12 232 ALA A O 1
ATOM 1839 N N . PRO A 1 233 ? 13.004 -11.993 15.308 1.00 59.12 233 PRO A N 1
ATOM 1840 C CA . PRO A 1 233 ? 14.316 -12.314 15.839 1.00 59.12 233 PRO A CA 1
ATOM 1841 C C . PRO A 1 233 ? 14.132 -13.101 17.138 1.00 59.12 233 PRO A C 1
ATOM 1843 O O . PRO A 1 233 ? 13.305 -12.746 17.981 1.00 59.12 233 PRO A O 1
ATOM 1846 N N . GLN A 1 234 ? 14.867 -14.203 17.305 1.00 52.09 234 GLN A N 1
ATOM 1847 C CA . GLN A 1 234 ? 14.940 -14.812 18.628 1.00 52.09 234 GLN A CA 1
ATOM 1848 C C . GLN A 1 234 ? 15.525 -13.752 19.551 1.00 52.09 234 GLN A C 1
ATOM 1850 O O . GLN A 1 234 ? 16.617 -13.255 19.273 1.00 52.09 234 GLN A O 1
ATOM 1855 N N . ALA A 1 235 ? 14.786 -13.391 20.606 1.00 49.66 235 ALA A N 1
ATOM 1856 C CA . ALA A 1 235 ? 15.312 -12.527 21.650 1.00 49.66 235 ALA A CA 1
ATOM 1857 C C . ALA A 1 235 ? 16.706 -13.043 22.012 1.00 49.66 235 ALA A C 1
ATOM 1859 O O . ALA A 1 235 ? 16.867 -14.245 22.262 1.00 49.66 235 ALA A O 1
ATOM 1860 N N . ALA A 1 236 ? 17.704 -12.157 21.968 1.00 51.22 236 ALA A N 1
ATOM 1861 C CA . ALA A 1 236 ? 19.032 -12.509 22.436 1.00 51.22 236 ALA A CA 1
ATOM 1862 C C . ALA A 1 236 ? 18.866 -13.142 23.827 1.00 51.22 236 ALA A C 1
ATOM 1864 O O . ALA A 1 236 ? 18.082 -12.616 24.631 1.00 51.22 236 ALA A O 1
ATOM 1865 N N . PRO A 1 237 ? 19.499 -14.300 24.097 1.00 48.59 237 PRO A N 1
ATOM 1866 C CA . PRO A 1 237 ? 19.413 -14.901 25.416 1.00 48.59 237 PRO A CA 1
ATOM 1867 C C . PRO A 1 237 ? 19.783 -13.818 26.435 1.00 48.59 237 PRO A C 1
ATOM 1869 O O . PRO A 1 237 ? 20.754 -13.098 26.195 1.00 48.59 237 PRO A O 1
ATOM 1872 N N . PRO A 1 238 ? 18.988 -13.639 27.506 1.00 58.59 238 PRO A N 1
ATOM 1873 C CA . PRO A 1 238 ? 19.242 -12.585 28.474 1.00 58.59 238 PRO A CA 1
ATOM 1874 C C . PRO A 1 238 ? 20.688 -12.716 28.941 1.00 58.59 238 PRO A C 1
ATOM 1876 O O . PRO A 1 238 ? 21.099 -13.810 29.333 1.00 58.59 238 PRO A O 1
ATOM 1879 N N . ASP A 1 239 ? 21.455 -11.630 28.831 1.00 63.91 239 ASP A N 1
ATOM 1880 C CA . ASP A 1 239 ? 22.861 -11.572 29.224 1.00 63.91 239 ASP A CA 1
ATOM 1881 C C . ASP A 1 239 ? 23.028 -12.155 30.632 1.00 63.91 239 ASP A C 1
ATOM 1883 O O . ASP A 1 239 ? 22.711 -11.509 31.634 1.00 63.91 239 ASP A O 1
ATOM 1887 N N . GLY A 1 240 ? 23.474 -13.409 30.718 1.00 61.59 240 GLY A N 1
ATOM 1888 C CA . GLY A 1 240 ? 23.503 -14.091 32.003 1.00 61.59 240 GLY A CA 1
ATOM 1889 C C . GLY A 1 240 ? 23.550 -15.606 31.944 1.00 61.59 240 GLY A C 1
ATOM 1890 O O . GLY A 1 240 ? 22.747 -16.247 32.602 1.00 61.59 240 GLY A O 1
ATOM 1891 N N . GLU A 1 241 ? 24.526 -16.177 31.243 1.00 42.50 241 GLU A N 1
ATOM 1892 C CA . GLU A 1 241 ? 25.304 -17.277 31.823 1.00 42.50 241 GLU A CA 1
ATOM 1893 C C . GLU A 1 241 ? 26.653 -17.378 31.089 1.00 42.50 241 GLU A C 1
ATOM 1895 O O . GLU A 1 241 ? 26.681 -17.600 29.875 1.00 42.50 241 GLU A O 1
ATOM 1900 N N . PRO A 1 242 ? 27.797 -17.163 31.769 1.00 48.31 242 PRO A N 1
ATOM 1901 C CA . PRO A 1 242 ? 29.093 -17.404 31.157 1.00 48.31 242 PRO A CA 1
ATOM 1902 C C . PRO A 1 242 ? 29.167 -18.880 30.774 1.00 48.31 242 PRO A C 1
ATOM 1904 O O . PRO A 1 242 ? 28.928 -19.751 31.610 1.00 48.31 242 PRO A O 1
ATOM 1907 N N . ALA A 1 243 ? 29.514 -19.154 29.515 1.00 43.94 243 ALA A N 1
ATOM 1908 C CA . ALA A 1 243 ? 29.782 -20.503 29.048 1.00 43.94 243 ALA A CA 1
ATOM 1909 C C . ALA A 1 243 ? 30.760 -21.175 30.020 1.00 43.94 243 ALA A C 1
ATOM 1911 O O . ALA A 1 243 ? 31.922 -20.771 30.127 1.00 43.94 243 ALA A O 1
ATOM 1912 N N . CYS A 1 244 ? 30.280 -22.177 30.761 1.00 43.47 244 CYS A N 1
ATOM 1913 C CA . CYS A 1 244 ? 31.144 -23.033 31.549 1.00 43.47 244 CYS A CA 1
ATOM 1914 C C . CYS A 1 244 ? 32.198 -23.615 30.609 1.00 43.47 244 CYS A C 1
ATOM 1916 O O . CYS A 1 244 ? 31.898 -24.423 29.731 1.00 43.47 244 CYS A O 1
ATOM 1918 N N . ALA A 1 245 ? 33.441 -23.183 30.812 1.00 50.16 245 ALA A N 1
ATOM 1919 C CA . ALA A 1 245 ? 34.621 -23.828 30.280 1.00 50.16 245 ALA A CA 1
ATOM 1920 C C . ALA A 1 245 ? 34.645 -25.276 30.791 1.00 50.16 245 ALA A C 1
ATOM 1922 O O . ALA A 1 245 ? 35.036 -25.550 31.925 1.00 50.16 245 ALA A O 1
ATOM 1923 N N . GLY A 1 246 ? 34.173 -26.198 29.959 1.00 43.16 246 GLY A N 1
ATOM 1924 C CA . GLY A 1 246 ? 34.311 -27.630 30.162 1.00 43.16 246 GLY A CA 1
ATOM 1925 C C . GLY A 1 246 ? 35.622 -28.099 29.554 1.00 43.16 246 GLY A C 1
ATOM 1926 O O . GLY A 1 246 ? 35.676 -28.429 28.376 1.00 43.16 246 GLY A O 1
ATOM 1927 N N . VAL A 1 247 ? 36.672 -28.110 30.372 1.00 43.75 247 VAL A N 1
ATOM 1928 C CA . VAL A 1 247 ? 37.822 -28.998 30.191 1.00 43.75 247 VAL A CA 1
ATOM 1929 C C . VAL A 1 247 ? 37.313 -30.430 30.317 1.00 43.75 247 VAL A C 1
ATOM 1931 O O . VAL A 1 247 ? 36.856 -30.766 31.403 1.00 43.75 247 VAL A O 1
ATOM 1934 N N . TRP A 1 248 ? 37.407 -31.222 29.246 1.00 44.53 248 TRP A N 1
ATOM 1935 C CA . TRP A 1 248 ? 37.818 -32.635 29.236 1.00 44.53 248 TRP A CA 1
ATOM 1936 C C . TRP A 1 248 ? 38.360 -32.975 27.848 1.00 44.53 248 TRP A C 1
ATOM 1938 O O . TRP A 1 248 ? 37.623 -32.758 26.861 1.00 44.53 248 TRP A O 1
#

Nearest PDB structures (foldseek):
  6gkg-assembly2_F  TM=2.087E-01  e=1.327E+00  Homo sapiens
  6eml-assembly1_B  TM=2.032E-01  e=2.599E+00  Saccharomyces cerevisiae S288C

Secondary structure (DSSP, 8-state):
--PPPP----------PPPP--PPPPHHHHTTS---SSPPGGGGGGGSHHHHHHHHHHHHHHHHSHHHHHHHHHH-HHHHHHHHHHHHHHHTTT-HHHHHHHHHHHH---SEEEEEETTEEEEEE---S-HHHHHHHHHHS----STT--TT--STHHHHHHHHHHHHHHHT-HHHHHHHHHHHHHHHHHHBTT----HHHHHHHHHHHHHHHHHHH-TT--GGGTTT-SPPPP-PPPS---------

pLDDT: mean 80.86, std 18.48, range [39.25, 98.31]

Foldseek 3Di:
DDDDDDDDDDDDDDDPPPDDPPDDDDPVRVLLQDADDDADPCLVCCVVVVLLVVLLVVLLVVLLDPVLLVVCVPPNQLVSQSSSLSSLCVSSSNPNLSSLVSQLLSLDLDQWWWWDDPPDIDIDGSDPDDPVSSVSSNVSHRFCQEPPGDPVGDSNLSNLQSVLLSQCLVVVDPVSSVVVLVVVLCRCVVTTDPRDDDVSSVQSNVLSNVQSNVCVVPVSDGSSVRTHPDDDPDPDDPPDDPPPPDDD